Protein AF-A0A3D5YWJ0-F1 (afdb_monomer_lite)

Sequence (189 aa):
MNHRINSISLKLSTIISNKKKQMEKTALQMFTSTVKNDDEHIYIKPLCDFFKIDPENQGDKIKNDLILAKSSVKKPNKTLFGDNYPRLCLDKKGFIRWIQLLNPNIIDKNLRPSFLIYQELIFEFLYGAAEEQKMIGSLNAKLQNLKLDYSMIGNEIRTTQQKLFRALNNRYQYSIPFTHQKRTFEFPE

Radius of gyration: 32.12 Å; chains: 1; bounding box: 63×67×85 Å

Foldseek 3Di:
DVVVVVVVVVVVVVVVVVLLVVLLVVLVVVCCVAQVDPPQKGFCVVVCVVQVHDQVVLVVVQCPDPPSVVQKDWFADCVVPVDRGTGIIGGSVSVLVSLLPDDLVRGDPSNSVSSVSNNVVSVCVVVVVVVVVVVVVVVVVVVVVVVVVVVVVVVVVVVVVVVVVVVVCVVPVDPDDDDDPPPDDDDDD

Secondary structure (DSSP, 8-state):
-HHHHHHHHHHHHHHHHHHHHHHHHHHHHHHIIIIIS--SEEESHHHHHHHT--HHHHHHHHHHSTTTGGGEEEE--HHHHSS---EEEEEHHHHHHHHHHS-GGGS-TTTHHHHHHHHHHHHHHHHHHHHHHHHHHHHHHHHHHHHHHHHHHHHHHHHHHHHHHHHHHHHH-------------PPP-

pLDDT: mean 81.29, std 15.68, range [40.94, 96.12]

Structure (mmCIF, N/CA/C/O backbone):
data_AF-A0A3D5YWJ0-F1
#
_entry.id   AF-A0A3D5YWJ0-F1
#
loop_
_atom_site.group_PDB
_atom_site.id
_atom_site.type_symbol
_atom_site.label_atom_id
_atom_site.label_alt_id
_atom_site.label_comp_id
_atom_site.label_asym_id
_atom_site.label_entity_id
_atom_site.label_seq_id
_atom_site.pdbx_PDB_ins_code
_atom_site.Cartn_x
_atom_site.Cartn_y
_atom_site.Cartn_z
_atom_site.occupancy
_atom_site.B_iso_or_equiv
_atom_site.auth_seq_id
_atom_site.auth_comp_id
_atom_site.auth_asym_id
_atom_site.auth_atom_id
_atom_site.pdbx_PDB_model_num
ATOM 1 N N . MET A 1 1 ? 5.252 49.689 17.345 1.00 52.03 1 MET A N 1
ATOM 2 C CA . MET A 1 1 ? 4.284 48.563 17.358 1.00 52.03 1 MET A CA 1
ATOM 3 C C . MET A 1 1 ? 4.516 47.545 16.233 1.00 52.03 1 MET A C 1
ATOM 5 O O . MET A 1 1 ? 4.501 46.356 16.525 1.00 52.03 1 MET A O 1
ATOM 9 N N . ASN A 1 2 ? 4.842 47.963 15.001 1.00 50.44 2 ASN A N 1
ATOM 10 C CA . ASN A 1 2 ? 5.001 47.062 13.838 1.00 50.44 2 ASN A CA 1
ATOM 11 C C . ASN A 1 2 ? 6.126 46.005 13.942 1.00 50.44 2 ASN A C 1
ATOM 13 O O . ASN A 1 2 ? 5.936 44.869 13.516 1.00 50.44 2 ASN A O 1
ATOM 17 N N . HIS A 1 3 ? 7.261 46.306 14.585 1.00 46.50 3 HIS A N 1
ATOM 18 C CA . HIS A 1 3 ? 8.348 45.323 14.761 1.00 46.50 3 HIS A CA 1
ATOM 19 C C . HIS A 1 3 ? 7.980 44.124 15.655 1.00 46.50 3 HIS A C 1
ATOM 21 O O . HIS A 1 3 ? 8.497 43.024 15.457 1.00 46.50 3 HIS A O 1
ATOM 27 N N . ARG A 1 4 ? 7.073 44.309 16.625 1.00 50.91 4 ARG A N 1
ATOM 28 C CA . ARG A 1 4 ? 6.634 43.237 17.536 1.00 50.91 4 ARG A CA 1
ATOM 29 C C . ARG A 1 4 ? 5.673 42.266 16.844 1.00 50.91 4 ARG A C 1
ATOM 31 O O . ARG A 1 4 ? 5.730 41.073 17.105 1.00 50.91 4 ARG A O 1
ATOM 38 N N . ILE A 1 5 ? 4.844 42.769 15.929 1.00 54.12 5 ILE A N 1
ATOM 39 C CA . ILE A 1 5 ? 3.884 41.968 15.155 1.00 54.12 5 ILE A CA 1
ATOM 40 C C . ILE A 1 5 ? 4.620 41.105 14.116 1.00 54.12 5 ILE A C 1
ATOM 42 O O . ILE A 1 5 ? 4.353 39.908 14.004 1.00 54.12 5 ILE A O 1
ATOM 46 N N . ASN A 1 6 ? 5.630 41.666 13.440 1.00 52.75 6 ASN A N 1
ATOM 47 C CA . ASN A 1 6 ? 6.426 40.926 12.455 1.00 52.75 6 ASN A CA 1
ATOM 48 C C . ASN A 1 6 ? 7.257 39.794 13.085 1.00 52.75 6 ASN A C 1
ATOM 50 O O . ASN A 1 6 ? 7.339 38.710 12.509 1.00 52.75 6 ASN A O 1
ATOM 54 N N . SER A 1 7 ? 7.817 39.987 14.288 1.00 53.47 7 SER A N 1
ATOM 55 C CA . SER A 1 7 ? 8.584 38.923 14.960 1.00 53.47 7 SER A CA 1
ATOM 56 C C . SER A 1 7 ? 7.701 37.782 15.484 1.00 53.47 7 SER A C 1
ATOM 58 O O . SER A 1 7 ? 8.130 36.629 15.492 1.00 53.47 7 SER A O 1
ATOM 60 N N . ILE A 1 8 ? 6.451 38.072 15.865 1.00 58.62 8 ILE A N 1
ATOM 61 C CA . ILE A 1 8 ? 5.460 37.060 16.260 1.00 58.62 8 ILE A CA 1
ATOM 62 C C . ILE A 1 8 ? 5.002 36.251 15.036 1.00 58.62 8 ILE A C 1
ATOM 64 O O . ILE A 1 8 ? 4.947 35.024 15.108 1.00 58.62 8 ILE A O 1
ATOM 68 N N . SER A 1 9 ? 4.768 36.907 13.895 1.00 56.19 9 SER A N 1
ATOM 69 C CA . SER A 1 9 ? 4.396 36.253 12.629 1.00 56.19 9 SER A CA 1
ATOM 70 C C . SER A 1 9 ? 5.490 35.303 12.100 1.00 56.19 9 SER A C 1
ATOM 72 O O . SER A 1 9 ? 5.217 34.158 11.724 1.00 56.19 9 SER A O 1
ATOM 74 N N . LEU A 1 10 ? 6.760 35.717 12.168 1.00 56.75 10 LEU A N 1
ATOM 75 C CA . LEU A 1 10 ? 7.915 34.881 11.802 1.00 56.75 10 LEU A CA 1
ATOM 76 C C . LEU A 1 10 ? 8.103 33.677 12.741 1.00 56.75 10 LEU A C 1
ATOM 78 O O . LEU A 1 10 ? 8.412 32.570 12.294 1.00 56.75 10 LEU A O 1
ATOM 82 N N . LYS A 1 11 ? 7.867 33.851 14.047 1.00 61.47 11 LYS A N 1
ATOM 83 C CA . LYS A 1 11 ? 7.906 32.736 15.007 1.00 61.47 11 LYS A CA 1
ATOM 84 C C . LYS A 1 11 ? 6.767 31.743 14.771 1.00 61.47 11 LYS A C 1
ATOM 86 O O . LYS A 1 11 ? 7.012 30.541 14.766 1.00 61.47 11 LYS A O 1
ATOM 91 N N . LEU A 1 12 ? 5.550 32.226 14.520 1.00 52.88 12 LEU A N 1
ATOM 92 C CA . LEU A 1 12 ? 4.386 31.380 14.237 1.00 52.88 12 LEU A CA 1
ATOM 93 C C . LEU A 1 12 ? 4.565 30.566 12.950 1.00 52.88 12 LEU A C 1
ATOM 95 O O . LEU A 1 12 ? 4.347 29.358 12.969 1.00 52.88 12 LEU A O 1
ATOM 99 N N . SER A 1 13 ? 5.028 31.183 11.862 1.00 51.38 13 SER A N 1
ATOM 100 C CA . SER A 1 13 ? 5.302 30.476 10.597 1.00 51.38 13 S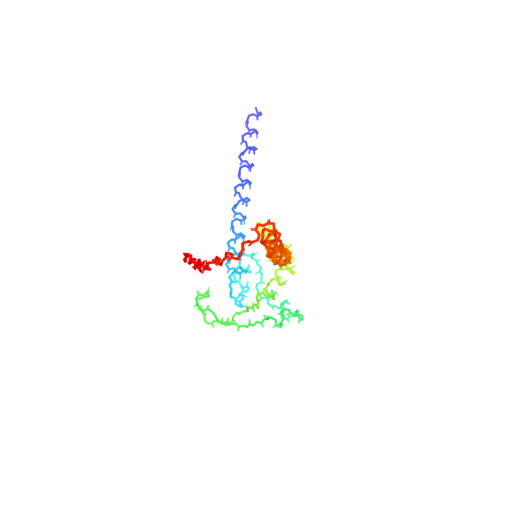ER A CA 1
ATOM 101 C C . SER A 1 13 ? 6.397 29.411 10.737 1.00 51.38 13 SER A C 1
ATOM 103 O O . SER A 1 13 ? 6.247 28.300 10.227 1.00 51.38 13 SER A O 1
ATOM 105 N N . THR A 1 14 ? 7.452 29.692 11.508 1.00 60.81 14 THR A N 1
ATOM 106 C CA . THR A 1 14 ? 8.518 28.717 11.801 1.00 60.81 14 THR A CA 1
ATOM 107 C C . THR A 1 14 ? 8.000 27.543 12.641 1.00 60.81 14 THR A C 1
ATOM 109 O O . THR A 1 14 ? 8.299 26.386 12.345 1.00 60.81 14 THR A O 1
ATOM 112 N N . ILE A 1 15 ? 7.167 27.811 13.653 1.00 61.91 15 ILE A N 1
ATOM 113 C CA . ILE A 1 15 ? 6.535 26.774 14.485 1.00 61.91 15 ILE A CA 1
ATOM 114 C C . ILE A 1 15 ? 5.595 25.900 13.644 1.00 61.91 15 ILE A C 1
ATOM 116 O O . ILE A 1 15 ? 5.624 24.677 13.771 1.00 61.91 15 ILE A O 1
ATOM 120 N N . ILE A 1 16 ? 4.799 26.502 12.754 1.00 61.94 16 ILE A N 1
ATOM 121 C CA . ILE A 1 16 ? 3.890 25.779 11.8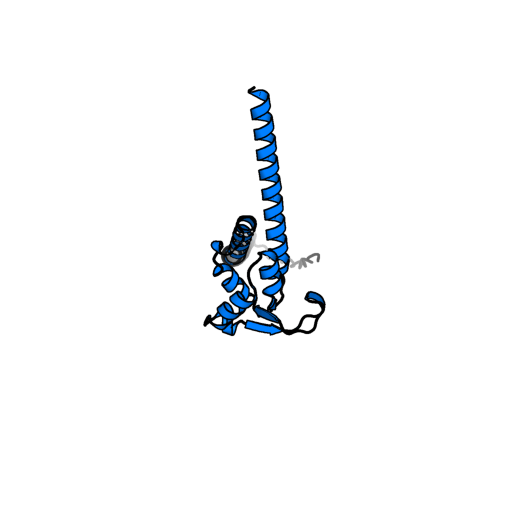54 1.00 61.94 16 ILE A CA 1
ATOM 122 C C . ILE A 1 16 ? 4.681 24.885 10.888 1.00 61.94 16 ILE A C 1
ATOM 124 O O . ILE A 1 16 ? 4.344 23.712 10.735 1.00 61.94 16 ILE A O 1
ATOM 128 N N . SER A 1 17 ? 5.765 25.398 10.297 1.00 66.81 17 SER A N 1
ATOM 129 C CA . SER A 1 17 ? 6.645 24.638 9.396 1.00 66.81 17 SER A CA 1
ATOM 130 C C . SER A 1 17 ? 7.306 23.446 10.099 1.00 66.81 17 SER A C 1
ATOM 132 O O . SER A 1 17 ? 7.260 22.319 9.602 1.00 66.81 17 SER A O 1
ATOM 134 N N . ASN A 1 18 ? 7.839 23.652 11.307 1.00 68.88 18 ASN A N 1
ATOM 135 C CA . ASN A 1 18 ? 8.453 22.578 12.090 1.00 68.88 18 ASN A CA 1
ATOM 136 C C . ASN A 1 18 ? 7.428 21.528 12.535 1.00 68.88 18 ASN A C 1
ATOM 138 O O . ASN A 1 18 ? 7.704 20.330 12.471 1.00 68.88 18 ASN A O 1
ATOM 142 N N . LYS A 1 19 ? 6.220 21.954 12.928 1.00 64.75 19 LYS A N 1
ATOM 143 C CA . LYS A 1 19 ? 5.129 21.039 13.282 1.00 64.75 19 LYS A CA 1
ATOM 144 C C . LYS A 1 19 ? 4.686 20.213 12.072 1.00 64.75 19 LYS A C 1
ATOM 146 O O . LYS A 1 19 ? 4.457 19.017 12.221 1.00 64.75 19 LYS A O 1
ATOM 151 N N . LYS A 1 20 ? 4.633 20.814 10.876 1.00 66.25 20 LYS A N 1
ATOM 152 C CA . LYS A 1 20 ? 4.326 20.115 9.618 1.00 66.25 20 LYS A CA 1
ATOM 153 C C . LYS A 1 20 ? 5.369 19.042 9.288 1.00 66.25 20 LYS A C 1
ATOM 155 O O . LYS A 1 20 ? 4.996 17.885 9.126 1.00 66.25 20 LYS A O 1
ATOM 160 N N . LYS A 1 21 ? 6.661 19.387 9.321 1.00 71.50 21 LYS A N 1
ATOM 161 C CA . LYS A 1 21 ? 7.761 18.426 9.103 1.00 71.50 21 LYS A CA 1
ATOM 162 C C . LYS A 1 21 ? 7.735 17.264 10.095 1.00 71.50 21 LYS A C 1
ATOM 164 O O . LYS A 1 21 ? 7.996 16.121 9.730 1.00 71.50 21 LYS A O 1
ATOM 169 N N . GLN A 1 22 ? 7.407 17.544 11.357 1.00 73.06 22 GLN A N 1
ATOM 170 C CA . GLN A 1 22 ? 7.292 16.500 12.371 1.00 73.06 22 GLN A CA 1
ATOM 171 C C . GLN A 1 22 ? 6.116 15.553 12.085 1.00 73.06 22 GLN A C 1
ATOM 173 O O . GLN A 1 22 ? 6.260 14.346 12.254 1.00 73.06 22 GLN A O 1
ATOM 178 N N . MET A 1 23 ? 4.971 16.075 11.633 1.00 75.56 23 MET A N 1
ATOM 179 C CA . MET A 1 23 ? 3.804 15.262 11.260 1.00 75.56 23 MET A CA 1
ATOM 180 C C . MET A 1 23 ? 4.090 14.367 10.047 1.00 75.56 23 MET A C 1
ATOM 182 O O . MET A 1 23 ? 3.772 13.179 10.089 1.00 75.56 23 MET A O 1
ATOM 186 N N . GLU A 1 24 ? 4.755 14.905 9.021 1.00 74.00 24 GLU A N 1
ATOM 187 C CA . GLU A 1 24 ? 5.197 14.153 7.836 1.00 74.00 24 GLU A CA 1
ATOM 188 C C . GLU A 1 24 ? 6.147 13.011 8.218 1.00 74.00 24 GLU A C 1
ATOM 190 O O . GLU A 1 24 ? 5.950 11.867 7.807 1.00 74.00 24 GLU A O 1
ATOM 195 N N . LYS A 1 25 ? 7.131 13.284 9.085 1.00 80.38 25 LYS A N 1
ATOM 196 C CA . LYS A 1 25 ? 8.075 12.266 9.564 1.00 80.38 25 LYS A CA 1
ATOM 197 C C . LYS A 1 25 ? 7.367 11.123 10.295 1.00 80.38 25 LYS A C 1
ATOM 199 O O . LYS A 1 25 ? 7.700 9.960 10.069 1.00 80.38 25 LYS A O 1
ATOM 204 N N . THR A 1 26 ? 6.394 11.434 11.150 1.00 77.38 26 THR A N 1
ATOM 205 C CA . THR A 1 26 ? 5.658 10.408 11.900 1.00 77.38 26 THR A CA 1
ATOM 206 C C . THR A 1 26 ? 4.758 9.573 10.986 1.00 77.38 26 THR A C 1
ATOM 208 O O . THR A 1 26 ? 4.739 8.349 11.108 1.00 77.38 26 THR A O 1
ATOM 211 N N . ALA A 1 27 ? 4.056 10.200 10.035 1.00 77.50 27 ALA A N 1
ATOM 212 C CA . ALA A 1 27 ? 3.239 9.482 9.053 1.00 77.50 27 ALA A CA 1
ATOM 213 C C . ALA A 1 27 ? 4.092 8.534 8.190 1.00 77.50 27 ALA A C 1
ATOM 215 O O . ALA A 1 27 ? 3.725 7.375 7.999 1.00 77.50 27 ALA A O 1
ATOM 216 N N . LEU A 1 28 ? 5.272 8.987 7.753 1.00 78.25 28 LEU A N 1
ATOM 217 C CA . LEU A 1 28 ? 6.211 8.186 6.968 1.00 78.25 28 LEU A CA 1
ATOM 218 C C . LEU A 1 28 ? 6.761 6.980 7.745 1.00 78.25 28 LEU A C 1
ATOM 220 O O . LEU A 1 28 ? 6.870 5.879 7.197 1.00 78.25 28 LEU A O 1
ATOM 224 N N . GLN A 1 29 ? 7.095 7.167 9.025 1.00 82.50 29 GLN A N 1
ATOM 225 C CA . GLN A 1 29 ? 7.538 6.071 9.891 1.00 82.50 29 GLN A CA 1
ATOM 226 C C . GLN A 1 29 ? 6.447 5.010 10.051 1.00 82.50 29 GLN A C 1
ATOM 228 O O . GLN A 1 29 ? 6.735 3.824 9.901 1.00 82.50 29 GLN A O 1
ATOM 233 N N . MET A 1 30 ? 5.199 5.431 10.282 1.00 80.06 30 MET A N 1
ATOM 234 C CA . MET A 1 30 ? 4.059 4.516 10.387 1.00 80.06 30 MET A CA 1
ATOM 235 C C . MET A 1 30 ? 3.788 3.787 9.074 1.00 80.06 30 MET A C 1
ATOM 237 O O . MET A 1 30 ? 3.521 2.589 9.076 1.00 80.06 30 MET A O 1
ATOM 241 N N . PHE A 1 31 ? 3.877 4.483 7.940 1.00 80.44 31 PHE A N 1
ATOM 242 C CA . PHE A 1 31 ? 3.719 3.869 6.622 1.00 80.44 31 PHE A CA 1
ATOM 243 C C . PHE A 1 31 ? 4.777 2.788 6.388 1.00 80.44 31 PHE A C 1
ATOM 245 O O . PHE A 1 31 ? 4.457 1.670 5.984 1.00 80.44 31 PHE A O 1
ATOM 252 N N . THR A 1 32 ? 6.027 3.091 6.737 1.00 77.19 32 THR A N 1
ATOM 253 C CA . THR A 1 32 ? 7.143 2.153 6.595 1.00 77.19 32 THR A CA 1
ATOM 254 C C . THR A 1 32 ? 6.965 0.919 7.478 1.00 77.19 32 THR A C 1
ATOM 256 O O . THR A 1 32 ? 7.141 -0.198 7.003 1.00 77.19 32 THR A O 1
ATOM 259 N N . SER A 1 33 ? 6.573 1.100 8.741 1.00 75.00 33 SER A N 1
ATOM 260 C CA . SER A 1 33 ? 6.444 -0.005 9.698 1.00 75.00 33 SER A CA 1
ATOM 261 C C . SER A 1 33 ? 5.240 -0.913 9.448 1.00 75.00 33 SER A C 1
ATOM 263 O O . SER A 1 33 ? 5.255 -2.056 9.897 1.00 75.00 33 SER A O 1
ATOM 265 N N . THR A 1 34 ? 4.210 -0.424 8.752 1.00 76.50 34 THR A N 1
ATOM 266 C CA . THR A 1 34 ? 2.960 -1.169 8.530 1.00 76.50 34 THR A CA 1
ATOM 267 C C . THR A 1 34 ? 2.818 -1.673 7.101 1.00 76.50 34 THR A C 1
ATOM 269 O O . THR A 1 34 ? 2.613 -2.861 6.894 1.00 76.50 34 THR A O 1
ATOM 272 N N . VAL A 1 35 ? 2.923 -0.788 6.109 1.00 75.88 35 VAL A N 1
ATOM 273 C CA . VAL A 1 35 ? 2.571 -1.095 4.715 1.00 75.88 35 VAL A CA 1
ATOM 274 C C . VAL A 1 35 ? 3.799 -1.432 3.879 1.00 75.88 35 VAL A C 1
ATOM 276 O O . VAL A 1 35 ? 3.711 -2.277 2.990 1.00 75.88 35 VAL A O 1
ATOM 279 N N . LYS A 1 36 ? 4.954 -0.808 4.138 1.00 69.00 36 LYS A N 1
ATOM 280 C CA . LYS A 1 36 ? 6.162 -1.078 3.343 1.00 69.00 36 LYS A CA 1
ATOM 281 C C . LYS A 1 36 ? 6.771 -2.451 3.640 1.00 69.00 36 LYS A C 1
ATOM 283 O O . LYS A 1 36 ? 7.328 -3.054 2.732 1.00 69.00 36 LYS A O 1
ATOM 288 N N . ASN A 1 37 ? 6.639 -2.947 4.867 1.00 67.50 37 ASN A N 1
ATOM 289 C CA . ASN A 1 37 ? 7.134 -4.270 5.238 1.00 67.50 37 ASN A CA 1
ATOM 290 C C . ASN A 1 37 ? 6.350 -5.397 4.527 1.00 67.50 37 ASN A C 1
ATOM 292 O O . ASN A 1 37 ? 5.185 -5.230 4.146 1.00 67.50 37 ASN A O 1
ATOM 296 N N . ASP A 1 38 ? 7.000 -6.550 4.356 1.00 60.28 38 ASP A N 1
ATOM 297 C CA . ASP A 1 38 ? 6.441 -7.754 3.713 1.00 60.28 38 ASP A CA 1
ATOM 298 C C . ASP A 1 38 ? 5.635 -8.635 4.679 1.00 60.28 38 ASP A C 1
ATOM 300 O O . ASP A 1 38 ? 5.401 -9.816 4.424 1.00 60.28 38 ASP A O 1
ATOM 304 N N . ASP A 1 39 ? 5.173 -8.065 5.792 1.00 70.06 39 ASP A N 1
ATOM 305 C CA . ASP A 1 39 ? 4.298 -8.784 6.705 1.00 70.06 39 ASP A CA 1
ATOM 306 C C . ASP A 1 39 ? 2.976 -9.105 6.000 1.00 70.06 39 ASP A C 1
ATOM 308 O O . ASP A 1 39 ? 2.228 -8.218 5.579 1.00 70.06 39 ASP A O 1
ATOM 312 N N . GLU A 1 40 ? 2.654 -10.397 5.905 1.00 78.69 40 GLU A N 1
ATOM 313 C CA . GLU A 1 40 ? 1.391 -10.837 5.308 1.00 78.69 40 GLU A CA 1
ATOM 314 C C . GLU A 1 40 ? 0.176 -10.316 6.082 1.00 78.69 40 GLU A C 1
ATOM 316 O O . GLU A 1 40 ? -0.893 -10.176 5.496 1.00 78.69 40 GLU A O 1
ATOM 321 N N . HIS A 1 41 ? 0.318 -10.070 7.391 1.00 89.06 41 HIS A N 1
ATOM 322 C CA . HIS A 1 41 ? -0.778 -9.705 8.287 1.00 89.06 41 HIS A CA 1
ATOM 323 C C . HIS A 1 41 ? -0.413 -8.502 9.154 1.00 89.06 41 HIS A C 1
ATOM 325 O O . HIS A 1 41 ? 0.503 -8.565 9.973 1.00 89.06 41 HIS A O 1
ATOM 331 N N . ILE A 1 42 ? -1.203 -7.439 9.045 1.00 91.81 42 ILE A N 1
ATOM 332 C CA . ILE A 1 42 ? -0.991 -6.174 9.742 1.00 91.81 42 ILE A CA 1
ATOM 333 C C . ILE A 1 42 ? -2.036 -6.035 10.851 1.00 91.81 42 ILE A C 1
ATOM 335 O O . ILE A 1 42 ? -3.245 -6.117 10.616 1.00 91.81 42 ILE A O 1
ATOM 339 N N . TYR A 1 43 ? -1.576 -5.824 12.083 1.00 92.62 43 TYR A N 1
ATOM 340 C CA . TYR A 1 43 ? -2.457 -5.587 13.226 1.00 92.62 43 TYR A CA 1
ATOM 341 C C . TYR A 1 43 ? -3.061 -4.186 13.166 1.00 92.62 43 TYR A C 1
ATOM 343 O O . TYR A 1 43 ? -2.341 -3.200 13.021 1.00 92.62 43 TYR A O 1
ATOM 351 N N . ILE A 1 44 ? -4.378 -4.080 13.358 1.00 93.81 44 ILE A N 1
ATOM 352 C CA . ILE A 1 44 ? -5.058 -2.776 13.298 1.00 93.81 44 ILE A CA 1
ATOM 353 C C . ILE A 1 44 ? -4.867 -1.954 14.577 1.00 93.81 44 ILE A C 1
ATOM 355 O O . ILE A 1 44 ? -4.844 -0.727 14.531 1.00 93.81 44 ILE A O 1
ATOM 359 N N . LYS A 1 45 ? -4.710 -2.629 15.727 1.00 92.12 45 LYS A N 1
ATOM 360 C CA . LYS A 1 45 ? -4.714 -1.986 17.047 1.00 92.12 45 LYS A CA 1
ATOM 361 C C . LYS A 1 45 ? -3.631 -0.905 17.193 1.00 92.12 45 LYS A C 1
ATOM 363 O O . LYS A 1 45 ? -4.004 0.198 17.570 1.00 92.12 45 LYS A O 1
ATOM 368 N N . PRO A 1 46 ? -2.346 -1.146 16.857 1.00 90.88 46 PRO A N 1
ATOM 369 C CA . PRO A 1 46 ? -1.314 -0.113 16.982 1.00 90.88 46 PRO A CA 1
ATOM 370 C C . PRO A 1 46 ? -1.648 1.172 16.216 1.00 90.88 46 PRO A C 1
ATOM 372 O O . PRO A 1 46 ? -1.335 2.271 16.667 1.00 90.88 46 PRO A O 1
ATOM 375 N N . LEU A 1 47 ? -2.316 1.043 15.067 1.00 91.75 47 LEU A N 1
ATOM 376 C CA . LEU A 1 47 ? -2.722 2.190 14.268 1.00 91.75 47 LEU A CA 1
ATOM 377 C C . LEU A 1 47 ? -3.931 2.916 14.874 1.00 91.75 47 LEU A C 1
ATOM 379 O O . LEU A 1 47 ? -3.955 4.147 14.916 1.00 91.75 47 LEU A O 1
ATOM 383 N N . CYS A 1 48 ? -4.914 2.159 15.367 1.00 93.25 48 CYS A N 1
ATOM 384 C CA . CYS A 1 48 ? -6.046 2.706 16.109 1.00 93.25 48 CYS A CA 1
ATOM 385 C C . CYS A 1 48 ? -5.570 3.488 17.342 1.00 93.25 48 CYS A C 1
ATOM 387 O O . CYS A 1 48 ? -5.970 4.636 17.520 1.00 93.25 48 CYS A O 1
ATOM 389 N N . ASP A 1 49 ? -4.652 2.917 18.124 1.00 91.94 49 ASP A N 1
ATOM 390 C CA . ASP A 1 49 ? -4.067 3.558 19.305 1.00 91.94 49 ASP A CA 1
ATOM 391 C C . ASP A 1 49 ? -3.343 4.862 18.920 1.00 91.94 49 ASP A C 1
ATOM 393 O O . ASP A 1 49 ? -3.520 5.898 19.565 1.00 91.94 49 ASP A O 1
ATOM 397 N N . PHE A 1 50 ? -2.588 4.846 17.816 1.00 90.38 50 PHE A N 1
ATOM 398 C CA . PHE A 1 50 ? -1.862 6.014 17.319 1.00 90.38 50 PHE A CA 1
ATOM 399 C C . PHE A 1 50 ? -2.790 7.162 16.884 1.00 90.38 50 PHE A C 1
ATOM 401 O O . PHE A 1 50 ? -2.589 8.308 17.290 1.00 90.38 50 PHE A O 1
ATOM 408 N N . PHE A 1 51 ? -3.826 6.874 16.087 1.00 92.12 51 PHE A N 1
ATOM 409 C CA . PHE A 1 51 ? -4.783 7.886 15.614 1.00 92.12 51 PHE A CA 1
ATOM 410 C C . PHE A 1 51 ? -5.942 8.146 16.585 1.00 92.12 51 PHE A C 1
ATOM 412 O O . PHE A 1 51 ? -6.837 8.931 16.265 1.00 92.12 51 PHE A O 1
ATOM 419 N N . LYS A 1 52 ? -5.915 7.532 17.776 1.00 92.56 52 LYS A N 1
ATOM 420 C CA . LYS A 1 52 ? -6.970 7.614 18.797 1.00 92.56 52 LYS A CA 1
ATOM 421 C C . LYS A 1 52 ? -8.348 7.218 18.255 1.00 92.56 52 LYS A C 1
ATOM 423 O O . LYS A 1 52 ? -9.349 7.881 18.514 1.00 92.56 52 LYS A O 1
ATOM 428 N N . ILE A 1 53 ? -8.379 6.145 17.474 1.00 93.62 53 ILE A N 1
ATOM 429 C CA . ILE A 1 53 ? -9.593 5.534 16.937 1.00 93.62 53 ILE A CA 1
ATOM 430 C C . ILE A 1 53 ? -9.954 4.353 17.835 1.00 93.62 53 ILE A C 1
ATOM 432 O O . ILE A 1 53 ? -9.076 3.596 18.233 1.00 93.62 53 ILE A O 1
ATOM 436 N N . ASP A 1 54 ? -11.239 4.170 18.124 1.00 93.75 54 ASP A N 1
ATOM 437 C CA . ASP A 1 54 ? -11.716 3.015 18.886 1.00 93.75 54 ASP A CA 1
ATOM 438 C C . ASP A 1 54 ? -11.491 1.699 18.104 1.00 93.75 54 ASP A C 1
ATOM 440 O O . ASP A 1 54 ? -12.126 1.493 17.060 1.00 93.75 54 ASP A O 1
ATOM 444 N N . PRO A 1 55 ? -10.606 0.798 18.575 1.00 91.56 55 PRO A N 1
ATOM 445 C CA . PRO A 1 55 ? -10.290 -0.441 17.876 1.00 91.56 55 PRO A CA 1
ATOM 446 C C . PRO A 1 55 ? -11.441 -1.454 17.876 1.00 91.56 55 PRO A C 1
ATOM 448 O O . PRO A 1 55 ? -11.505 -2.270 16.955 1.00 91.56 55 PRO A O 1
ATOM 451 N N . GLU A 1 56 ? -12.343 -1.425 18.859 1.00 92.12 56 GLU A N 1
ATOM 452 C CA . GLU A 1 56 ? -13.461 -2.372 18.940 1.00 92.12 56 GLU A CA 1
ATOM 453 C C . GLU A 1 56 ? -14.514 -2.037 17.887 1.00 92.12 56 GLU A C 1
ATOM 455 O O . GLU A 1 56 ? -14.857 -2.885 17.060 1.00 92.12 56 GLU A O 1
ATOM 460 N N . ASN A 1 57 ? -14.903 -0.762 17.810 1.00 94.00 57 ASN A N 1
ATOM 461 C CA . ASN A 1 57 ? -15.803 -0.255 16.776 1.00 94.00 57 ASN A CA 1
ATOM 462 C C . ASN A 1 57 ? -15.253 -0.507 15.360 1.00 94.00 57 ASN A C 1
ATOM 464 O O . ASN A 1 57 ? -15.981 -0.933 14.462 1.00 94.00 57 ASN A O 1
ATOM 468 N N . GLN A 1 58 ? -13.949 -0.299 15.142 1.00 94.56 58 GLN A N 1
ATOM 469 C CA . GLN A 1 58 ? -13.332 -0.638 13.853 1.00 94.56 58 GLN A CA 1
ATOM 470 C C . GLN A 1 58 ? -13.334 -2.142 13.589 1.00 94.56 58 GLN A C 1
ATOM 472 O O . GLN A 1 58 ? -13.587 -2.560 12.459 1.00 94.56 58 GLN A O 1
ATOM 477 N N . GLY A 1 59 ? -13.105 -2.957 14.618 1.00 94.06 59 GLY A N 1
ATOM 478 C CA . GLY A 1 59 ? -13.191 -4.406 14.511 1.00 94.06 59 GLY A CA 1
ATOM 479 C C . GLY A 1 59 ? -14.573 -4.878 14.066 1.00 94.06 59 GLY A C 1
ATOM 480 O O . GLY A 1 59 ? -14.668 -5.761 13.216 1.00 94.06 59 GLY A O 1
ATOM 481 N N . ASP A 1 60 ? -15.638 -4.270 14.576 1.00 94.38 60 ASP A N 1
ATOM 482 C CA . ASP A 1 60 ? -17.002 -4.622 14.181 1.00 94.38 60 ASP A CA 1
ATOM 483 C C . ASP A 1 60 ? -17.340 -4.135 12.771 1.00 94.38 60 ASP A C 1
ATOM 485 O O . ASP A 1 60 ? -17.914 -4.888 11.986 1.00 94.38 60 ASP A O 1
ATOM 489 N N . LYS A 1 61 ? -16.887 -2.938 12.382 1.00 94.62 61 LYS A N 1
ATOM 490 C CA . LYS A 1 61 ? -16.994 -2.467 10.989 1.00 94.62 61 LYS A CA 1
ATOM 491 C C . LYS A 1 61 ? -16.286 -3.396 10.005 1.00 94.62 61 LYS A C 1
ATOM 493 O O . LYS A 1 61 ? -16.837 -3.689 8.951 1.00 94.62 61 LYS A O 1
ATOM 498 N N . ILE A 1 62 ? -15.095 -3.881 10.356 1.00 95.56 62 ILE A N 1
ATOM 499 C CA . ILE A 1 62 ? -14.327 -4.829 9.538 1.00 95.56 62 ILE A CA 1
ATOM 500 C C . ILE A 1 62 ? -15.083 -6.149 9.375 1.00 95.56 62 ILE A C 1
ATOM 502 O O . ILE A 1 62 ? -15.197 -6.643 8.257 1.00 95.56 62 ILE A O 1
ATOM 506 N N . LYS A 1 63 ? -15.621 -6.711 10.465 1.00 93.62 63 LYS A N 1
ATOM 507 C CA . LYS A 1 63 ? -16.385 -7.971 10.421 1.00 93.62 63 LYS A CA 1
ATOM 508 C C . LYS A 1 63 ? -17.681 -7.850 9.618 1.00 93.62 63 LYS A C 1
ATOM 510 O O . LYS A 1 63 ? -18.100 -8.826 9.007 1.00 93.62 63 LYS A O 1
ATOM 515 N N . ASN A 1 64 ? -18.308 -6.675 9.638 1.00 94.44 64 ASN A N 1
ATOM 516 C CA . ASN A 1 64 ? -19.564 -6.419 8.935 1.00 94.44 64 ASN A CA 1
ATOM 517 C C . ASN A 1 64 ? -19.364 -6.040 7.456 1.00 94.44 64 ASN A C 1
ATOM 519 O O . ASN A 1 64 ? -20.325 -6.046 6.689 1.00 94.44 64 ASN A O 1
ATOM 523 N N . ASP A 1 65 ? -18.140 -5.720 7.027 1.00 94.75 65 ASP A N 1
ATOM 524 C CA . ASP A 1 65 ? -17.831 -5.441 5.625 1.00 94.75 65 ASP A CA 1
ATOM 525 C C . ASP A 1 65 ? -17.553 -6.744 4.849 1.00 94.75 65 ASP A C 1
ATOM 527 O O . ASP A 1 65 ? -16.669 -7.529 5.192 1.00 94.75 65 ASP A O 1
ATOM 531 N N . LEU A 1 66 ? -18.281 -6.943 3.745 1.00 90.75 66 LEU A N 1
ATOM 532 C CA . LEU A 1 66 ? -18.272 -8.173 2.937 1.00 90.75 66 LEU A CA 1
ATOM 533 C C . LEU A 1 66 ? -16.903 -8.581 2.372 1.00 90.75 66 LEU A C 1
ATOM 535 O O . LEU A 1 66 ? -16.709 -9.753 2.033 1.00 90.75 66 LEU A O 1
ATOM 539 N N . ILE A 1 67 ? -15.973 -7.638 2.213 1.00 89.88 67 ILE A N 1
ATOM 540 C CA . ILE A 1 67 ? -14.635 -7.911 1.677 1.00 89.88 67 ILE A CA 1
ATOM 541 C C . ILE A 1 67 ? -13.550 -7.778 2.755 1.00 89.88 67 ILE A C 1
ATOM 543 O O . ILE A 1 67 ? -12.636 -8.600 2.753 1.00 89.88 67 ILE A O 1
ATOM 547 N N . LEU A 1 68 ? -13.667 -6.869 3.733 1.00 94.06 68 LEU A N 1
ATOM 548 C CA . LEU A 1 68 ? -12.708 -6.807 4.847 1.00 94.06 68 LEU A CA 1
ATOM 549 C C . LEU A 1 68 ? -12.824 -8.028 5.762 1.00 94.06 68 LEU A C 1
ATOM 551 O O . LEU A 1 68 ? -11.796 -8.541 6.205 1.00 94.06 68 LEU A O 1
ATOM 555 N N . ALA A 1 69 ? -14.037 -8.543 5.985 1.00 93.38 69 ALA A N 1
ATOM 556 C CA . ALA A 1 69 ? -14.255 -9.720 6.819 1.00 93.38 69 ALA A CA 1
ATOM 557 C C . ALA A 1 69 ? -13.453 -10.932 6.319 1.00 93.38 69 ALA A C 1
ATOM 559 O O . ALA A 1 69 ? -12.847 -11.642 7.120 1.00 93.38 69 ALA A O 1
ATOM 560 N N . LYS A 1 70 ? -13.369 -11.114 4.992 1.00 92.50 70 LYS A N 1
ATOM 561 C CA . LYS A 1 70 ? -12.615 -12.206 4.348 1.00 92.50 70 LYS A CA 1
ATOM 562 C C . LYS A 1 70 ? -11.102 -12.074 4.522 1.00 92.50 70 LYS A C 1
ATOM 564 O O . LYS A 1 70 ? -10.416 -13.083 4.606 1.00 92.50 70 LYS A O 1
ATOM 569 N N . SER A 1 71 ? -10.601 -10.842 4.578 1.00 92.81 71 SER A N 1
AT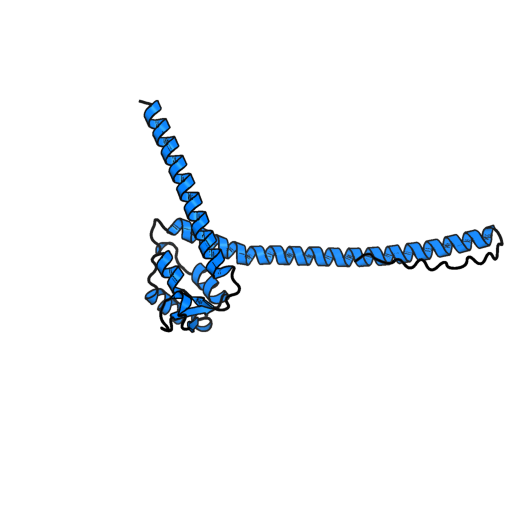OM 570 C CA . SER A 1 71 ? -9.182 -10.543 4.816 1.00 92.81 71 SER A CA 1
ATOM 571 C C . SER A 1 71 ? -8.803 -10.512 6.300 1.00 92.81 71 SER A C 1
ATOM 573 O O . SER A 1 71 ? -7.642 -10.275 6.630 1.00 92.81 71 SER A O 1
ATOM 575 N N . SER A 1 72 ? -9.774 -10.686 7.203 1.00 93.50 72 SER A N 1
ATOM 576 C CA . SER A 1 72 ? -9.578 -10.514 8.641 1.00 93.50 72 SER A CA 1
ATOM 577 C C . SER A 1 72 ? -9.313 -11.835 9.357 1.00 93.50 72 SER A C 1
ATOM 579 O O . SER A 1 72 ? -10.021 -12.822 9.167 1.00 93.50 72 SER A O 1
ATOM 581 N N . VAL A 1 73 ? -8.289 -11.850 10.211 1.00 93.62 73 VAL A N 1
ATOM 582 C CA . VAL A 1 73 ? -7.897 -13.003 11.034 1.00 93.62 73 VAL A CA 1
ATOM 583 C C . VAL A 1 73 ? -7.577 -12.508 12.444 1.00 93.62 73 VAL A C 1
ATOM 585 O O . VAL A 1 73 ? -7.234 -11.345 12.650 1.00 93.62 73 VAL A O 1
ATOM 588 N N . LYS A 1 74 ? -7.693 -13.376 13.452 1.00 92.81 74 LYS A N 1
ATOM 589 C CA . LYS A 1 74 ? -7.164 -13.093 14.790 1.00 92.81 74 LYS A CA 1
ATOM 590 C C . LYS A 1 74 ? -5.875 -13.874 15.014 1.00 92.81 74 LYS A C 1
ATOM 592 O O . LYS A 1 74 ? -5.889 -15.099 14.937 1.00 92.81 74 LYS A O 1
ATOM 597 N N . LYS A 1 75 ? -4.779 -13.177 15.317 1.00 91.62 75 LYS A N 1
ATOM 598 C CA . LYS A 1 75 ? -3.472 -13.787 15.604 1.00 91.62 75 LYS A CA 1
ATOM 599 C C . LYS A 1 75 ? -2.902 -13.260 16.931 1.00 91.62 75 LYS A C 1
ATOM 601 O O . LYS A 1 75 ? -3.139 -12.098 17.268 1.00 91.62 75 LYS A O 1
ATOM 606 N N . PRO A 1 76 ? -2.206 -14.092 17.722 1.00 91.69 76 PRO A N 1
ATOM 607 C CA . PRO A 1 76 ? -1.455 -13.627 18.884 1.00 91.69 76 PRO A CA 1
ATOM 608 C C . PRO A 1 76 ? -0.099 -13.039 18.457 1.00 91.69 76 PRO A C 1
ATOM 610 O O . PRO A 1 76 ? 0.506 -13.505 17.492 1.00 91.69 76 PRO A O 1
ATOM 613 N N . ASN A 1 77 ? 0.409 -12.039 19.188 1.00 87.50 77 ASN A N 1
ATOM 614 C CA . ASN A 1 77 ? 1.767 -11.518 18.989 1.00 87.50 77 ASN A CA 1
ATOM 615 C C . ASN A 1 77 ? 2.365 -10.992 20.301 1.00 87.50 77 ASN A C 1
ATOM 617 O O . ASN A 1 77 ? 2.167 -9.832 20.673 1.00 87.50 77 ASN A O 1
ATOM 621 N N . LYS A 1 78 ? 3.147 -11.849 20.966 1.00 88.62 78 LYS A N 1
ATOM 622 C CA . LYS A 1 78 ? 3.807 -11.530 22.237 1.00 88.62 78 LYS A CA 1
ATOM 623 C C . LYS A 1 78 ? 4.811 -10.393 22.120 1.00 88.62 78 LYS A C 1
ATOM 625 O O . LYS A 1 78 ? 4.894 -9.569 23.023 1.00 88.62 78 LYS A O 1
ATOM 630 N N . THR A 1 79 ? 5.559 -10.336 21.022 1.00 86.19 79 THR A N 1
ATOM 631 C CA . THR A 1 79 ? 6.591 -9.313 20.815 1.00 86.19 79 THR A CA 1
ATOM 632 C C . THR A 1 79 ? 5.977 -7.921 20.722 1.00 86.19 79 THR A C 1
ATOM 634 O O . THR A 1 79 ? 6.517 -6.973 21.279 1.00 86.19 79 THR A O 1
ATOM 637 N N . LEU A 1 80 ? 4.830 -7.803 20.049 1.00 83.88 80 LEU A N 1
ATOM 638 C CA . LEU A 1 80 ? 4.176 -6.519 19.816 1.00 83.88 80 LEU A CA 1
ATOM 639 C C . LEU A 1 80 ? 3.293 -6.068 20.988 1.00 83.88 80 LEU A C 1
ATOM 641 O O . LEU A 1 80 ? 3.228 -4.876 21.273 1.00 83.88 80 LEU A O 1
ATOM 645 N N . PHE A 1 81 ? 2.600 -6.998 21.654 1.00 86.00 81 PHE A N 1
ATOM 646 C CA . PHE A 1 81 ? 1.587 -6.665 22.667 1.00 86.00 81 PHE A CA 1
ATOM 647 C C . PHE A 1 81 ? 1.951 -7.075 24.098 1.00 86.00 81 PHE A C 1
ATOM 649 O O . PHE A 1 81 ? 1.206 -6.756 25.019 1.00 86.00 81 PHE A O 1
ATOM 656 N N . GLY A 1 82 ? 3.060 -7.789 24.307 1.00 88.06 82 GLY A N 1
ATOM 657 C CA . GLY A 1 82 ? 3.455 -8.320 25.617 1.00 88.06 82 GLY A CA 1
ATOM 658 C C . GLY A 1 82 ? 2.614 -9.509 26.101 1.00 88.06 82 GLY A C 1
ATOM 659 O O . GLY A 1 82 ? 2.935 -10.104 27.128 1.00 88.06 82 GLY A O 1
ATOM 660 N N . ASP A 1 83 ? 1.576 -9.896 25.355 1.00 91.88 83 ASP A N 1
ATOM 661 C CA . ASP A 1 83 ? 0.653 -10.983 25.673 1.00 91.88 83 ASP A CA 1
ATOM 662 C C . ASP A 1 83 ? 0.407 -11.909 24.468 1.00 91.88 83 ASP A C 1
ATOM 664 O O . ASP A 1 83 ? 0.734 -11.599 23.323 1.00 91.88 83 ASP A O 1
ATOM 668 N N . ASN A 1 84 ? -0.174 -13.079 24.737 1.00 91.62 84 ASN A N 1
ATOM 669 C CA . ASN A 1 84 ? -0.601 -14.029 23.704 1.00 91.62 84 ASN A CA 1
ATOM 670 C C . ASN A 1 84 ? -2.092 -13.874 23.362 1.00 91.62 84 ASN A C 1
ATOM 672 O O . ASN A 1 84 ? -2.711 -14.819 22.872 1.00 91.62 84 ASN A O 1
ATOM 676 N N . TYR A 1 85 ? -2.701 -12.717 23.640 1.00 92.25 85 TYR A N 1
ATOM 677 C CA . TYR A 1 85 ? -4.118 -12.535 23.361 1.00 92.25 85 TYR A CA 1
ATOM 678 C C . TYR A 1 85 ? -4.338 -12.393 21.844 1.00 92.25 85 TYR A C 1
ATOM 680 O O . TYR A 1 85 ? -3.652 -11.597 21.195 1.00 92.25 85 TYR A O 1
ATOM 688 N N . PRO A 1 86 ? -5.281 -13.143 21.242 1.00 91.12 86 PRO A N 1
ATOM 689 C CA . PRO A 1 86 ? -5.524 -13.076 19.808 1.00 91.12 86 PRO A CA 1
ATOM 690 C C . PRO A 1 86 ? -6.169 -11.736 19.431 1.00 91.12 86 PRO A C 1
ATOM 692 O O . PRO A 1 86 ? -7.274 -11.406 19.867 1.00 91.12 86 PRO A O 1
ATOM 695 N N . ARG A 1 87 ? -5.487 -10.960 18.585 1.00 92.56 87 ARG A N 1
ATOM 696 C CA . ARG A 1 87 ? -5.914 -9.622 18.150 1.00 92.56 87 ARG A CA 1
ATOM 697 C C . ARG A 1 87 ? -6.200 -9.606 16.656 1.00 92.56 87 ARG A C 1
ATOM 699 O O . ARG A 1 87 ? -5.622 -10.381 15.898 1.00 92.56 87 ARG A O 1
ATOM 706 N N . LEU A 1 88 ? -7.115 -8.727 16.255 1.00 94.44 88 LEU A N 1
ATOM 707 C CA . LEU A 1 88 ? -7.531 -8.580 14.865 1.00 94.44 88 LEU A CA 1
ATOM 708 C C . LEU A 1 88 ? -6.374 -8.052 14.009 1.00 94.44 88 LEU A C 1
ATOM 710 O O . LEU A 1 88 ? -5.775 -7.015 14.315 1.00 94.44 88 LEU A O 1
ATOM 714 N N . CYS A 1 89 ? -6.098 -8.761 12.926 1.00 94.00 89 CYS A N 1
ATOM 715 C CA . CYS A 1 89 ? -5.207 -8.349 11.860 1.00 94.00 89 CYS A CA 1
ATOM 716 C C . CYS A 1 89 ? -5.898 -8.525 10.506 1.00 94.00 89 CYS A C 1
ATOM 718 O O . CYS A 1 89 ? -6.853 -9.293 10.364 1.00 94.00 89 CYS A O 1
ATOM 720 N N . LEU A 1 90 ? -5.421 -7.766 9.529 1.00 94.44 90 LEU A N 1
ATOM 721 C CA . LEU A 1 90 ? -5.860 -7.828 8.143 1.00 94.44 90 LEU A CA 1
ATOM 722 C C . LEU A 1 90 ? -4.682 -8.249 7.279 1.00 94.44 90 LEU A C 1
ATOM 724 O O . LEU A 1 90 ? -3.545 -7.886 7.585 1.00 94.44 90 LEU A O 1
ATOM 728 N N . ASP A 1 91 ? -4.945 -8.961 6.187 1.00 92.00 91 ASP A N 1
ATOM 729 C CA . ASP A 1 91 ? -3.934 -9.073 5.141 1.00 92.00 91 ASP A CA 1
ATOM 730 C C . ASP A 1 91 ? -3.570 -7.683 4.578 1.00 92.00 91 ASP A C 1
ATOM 732 O O . ASP A 1 91 ? -4.296 -6.700 4.767 1.00 92.00 91 ASP A O 1
ATOM 736 N N . LYS A 1 92 ? -2.438 -7.575 3.877 1.00 88.44 92 LYS A N 1
ATOM 737 C CA . LYS A 1 92 ? -1.954 -6.289 3.347 1.00 88.44 92 LYS A CA 1
ATOM 738 C C . LYS A 1 92 ? -2.992 -5.560 2.478 1.00 88.44 92 LYS A C 1
ATOM 740 O O . LYS A 1 92 ? -3.131 -4.342 2.581 1.00 88.44 92 LYS A O 1
ATOM 745 N N . LYS A 1 93 ? -3.763 -6.283 1.656 1.00 88.69 93 LYS A N 1
ATOM 746 C CA . LYS A 1 93 ? -4.790 -5.694 0.775 1.00 88.69 93 LYS A CA 1
ATOM 747 C C . LYS A 1 93 ? -5.994 -5.201 1.578 1.00 88.69 93 LYS A C 1
ATOM 749 O O . LYS A 1 93 ? -6.478 -4.091 1.349 1.00 88.69 93 LYS A O 1
ATOM 754 N N . GLY A 1 94 ? -6.455 -6.008 2.526 1.00 92.56 94 GLY A N 1
ATOM 755 C CA . GLY A 1 94 ? -7.528 -5.696 3.457 1.00 92.56 94 GLY A CA 1
ATOM 756 C C . GLY A 1 94 ? -7.182 -4.499 4.328 1.00 92.56 94 GLY A C 1
ATOM 757 O O . GLY A 1 94 ? -7.998 -3.591 4.465 1.00 92.56 94 GLY A O 1
ATOM 758 N N . PHE A 1 95 ? -5.953 -4.441 4.844 1.00 92.69 95 PHE A N 1
ATOM 759 C CA . PHE A 1 95 ? -5.461 -3.318 5.635 1.00 92.69 95 PHE A CA 1
ATOM 760 C C . PHE A 1 95 ? -5.469 -2.024 4.822 1.00 92.69 95 PHE A C 1
ATOM 762 O O . PHE A 1 95 ? -6.058 -1.036 5.251 1.00 92.69 95 PHE A O 1
ATOM 769 N N . ILE A 1 96 ? -4.898 -2.040 3.615 1.00 91.19 96 ILE A N 1
ATOM 770 C CA . ILE A 1 96 ? -4.900 -0.879 2.719 1.00 91.19 96 ILE A CA 1
ATOM 771 C C . ILE A 1 96 ? -6.333 -0.412 2.429 1.00 91.19 96 ILE A C 1
ATOM 773 O O . ILE A 1 96 ? -6.632 0.774 2.569 1.00 91.19 96 ILE A O 1
ATOM 777 N N . ARG A 1 97 ? -7.245 -1.332 2.087 1.00 91.94 97 ARG A N 1
ATOM 778 C CA . ARG A 1 97 ? -8.656 -0.993 1.849 1.00 91.94 97 ARG A CA 1
ATOM 779 C C . ARG A 1 97 ? -9.313 -0.398 3.093 1.00 91.94 97 ARG A C 1
ATOM 781 O O . ARG A 1 97 ? -10.022 0.595 2.975 1.00 91.94 97 ARG A O 1
ATOM 788 N N . TRP A 1 98 ? -9.074 -0.974 4.268 1.00 94.62 98 TRP A N 1
ATOM 789 C CA . TRP A 1 98 ? -9.601 -0.460 5.530 1.00 94.62 98 TRP A CA 1
ATOM 790 C C . TRP A 1 98 ? -9.163 0.988 5.771 1.00 94.62 98 TRP A C 1
ATOM 792 O O . TRP A 1 98 ? -10.013 1.834 6.048 1.00 94.62 98 TRP A O 1
ATOM 802 N N . ILE A 1 99 ? -7.881 1.306 5.570 1.00 93.69 99 ILE A N 1
ATOM 803 C CA . ILE A 1 99 ? -7.377 2.678 5.717 1.00 93.69 99 ILE A CA 1
ATOM 804 C C . ILE A 1 99 ? -8.044 3.651 4.753 1.00 93.69 99 ILE A C 1
ATOM 806 O O . ILE A 1 99 ? -8.398 4.757 5.158 1.00 93.69 99 ILE A O 1
ATOM 810 N N . GLN A 1 100 ? -8.253 3.253 3.502 1.00 91.62 100 GLN A N 1
ATOM 811 C CA . GLN A 1 100 ? -8.907 4.111 2.512 1.00 91.62 100 GLN A CA 1
ATOM 812 C C . GLN A 1 100 ? -10.404 4.323 2.810 1.00 91.62 100 GLN A C 1
ATOM 814 O O . GLN A 1 100 ? -10.974 5.333 2.409 1.00 91.62 100 GLN A O 1
ATOM 819 N N . LEU A 1 101 ? -11.043 3.412 3.552 1.00 93.31 101 LEU A N 1
ATOM 820 C CA . LEU A 1 101 ? -12.444 3.534 3.977 1.00 93.31 101 LEU A CA 1
ATOM 821 C C . LEU A 1 101 ? -12.629 4.326 5.282 1.00 93.31 101 LEU A C 1
ATOM 823 O O . LEU A 1 101 ? -13.751 4.724 5.607 1.00 93.31 101 LEU A O 1
ATOM 827 N N . LEU A 1 102 ? -11.564 4.560 6.051 1.00 93.81 102 LEU A N 1
ATOM 828 C CA . LEU A 1 102 ? -11.642 5.346 7.280 1.00 93.81 102 LEU A CA 1
ATOM 829 C C . LEU A 1 102 ? -11.961 6.811 6.965 1.00 93.81 102 LEU A C 1
ATOM 831 O O . LEU A 1 102 ? -11.200 7.508 6.297 1.00 93.81 102 LEU A O 1
ATOM 835 N N . ASN A 1 103 ? -13.070 7.300 7.520 1.00 92.56 103 ASN A N 1
ATOM 836 C CA . ASN A 1 103 ? -13.443 8.709 7.436 1.00 92.56 103 ASN A CA 1
ATOM 837 C C . ASN A 1 103 ? -12.506 9.558 8.322 1.00 92.56 103 ASN A C 1
ATOM 839 O O . ASN A 1 103 ? -12.586 9.430 9.546 1.00 92.56 103 ASN A O 1
ATOM 843 N N . PRO A 1 104 ? -11.703 10.490 7.770 1.00 93.50 104 PRO A N 1
ATOM 844 C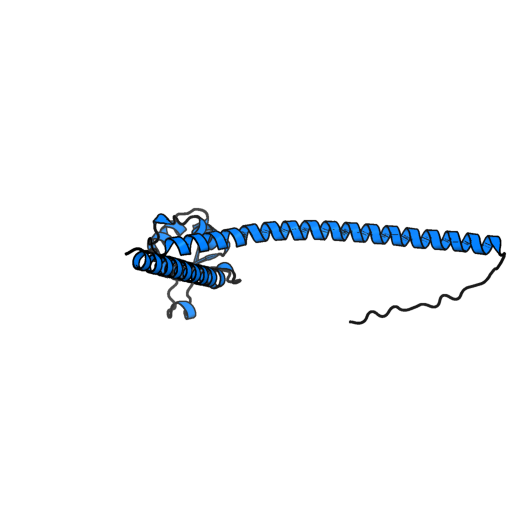 CA . PRO A 1 104 ? -10.769 11.308 8.553 1.00 93.50 104 PRO A CA 1
ATOM 845 C C . PRO A 1 104 ? -11.439 12.165 9.638 1.00 93.50 104 PRO A C 1
ATOM 847 O O . PRO A 1 104 ? -10.782 12.626 10.573 1.00 93.50 104 PRO A O 1
ATOM 850 N N . ASN A 1 105 ? -12.753 12.395 9.544 1.00 93.31 105 ASN A N 1
ATOM 851 C CA . ASN A 1 105 ? -13.496 13.177 10.529 1.00 93.31 105 ASN A CA 1
ATOM 852 C C . ASN A 1 105 ? -13.642 12.489 11.888 1.00 93.31 105 ASN A C 1
ATOM 854 O O . ASN A 1 105 ? -13.855 13.191 12.875 1.00 93.31 105 ASN A O 1
ATOM 858 N N . ILE A 1 106 ? -13.493 11.162 11.955 1.00 91.75 106 ILE A N 1
ATOM 859 C CA . ILE A 1 106 ? -13.524 10.422 13.227 1.00 91.75 106 ILE A CA 1
ATOM 860 C C . ILE A 1 106 ? -12.210 10.555 14.008 1.00 91.75 106 ILE A C 1
ATOM 862 O O . ILE A 1 106 ? -12.146 10.163 15.167 1.00 91.75 106 ILE A O 1
ATOM 866 N N . ILE A 1 107 ? -11.164 11.088 13.371 1.00 92.62 107 ILE A N 1
ATOM 867 C CA . ILE A 1 107 ? -9.838 11.270 13.959 1.00 92.62 107 ILE A CA 1
ATOM 868 C C . ILE A 1 107 ? -9.762 12.645 14.614 1.00 92.62 107 ILE A C 1
ATOM 870 O O . ILE A 1 107 ? -10.307 13.637 14.101 1.00 92.62 107 ILE A O 1
ATOM 874 N N . ASP A 1 108 ? -9.043 12.694 15.737 1.00 91.06 108 ASP A N 1
ATOM 875 C CA . ASP A 1 108 ? -8.753 13.924 16.464 1.00 91.06 108 ASP A CA 1
ATOM 876 C C . ASP A 1 108 ? -8.212 15.014 15.527 1.00 91.06 108 ASP A C 1
ATOM 878 O O . ASP A 1 108 ? -7.367 14.767 14.659 1.00 91.06 108 ASP A O 1
ATOM 882 N N . LYS A 1 109 ? -8.679 16.251 15.722 1.00 92.44 109 LYS A N 1
ATOM 883 C CA . LYS A 1 109 ? -8.341 17.385 14.847 1.00 92.44 109 LYS A CA 1
ATOM 884 C C . LYS A 1 109 ? -6.830 17.609 14.726 1.00 92.44 109 LYS A C 1
ATOM 886 O O . LYS A 1 109 ? -6.378 18.049 13.674 1.00 92.44 109 LYS A O 1
ATOM 891 N N . ASN A 1 110 ? -6.051 17.292 15.764 1.00 89.38 110 ASN A N 1
ATOM 892 C CA . ASN A 1 110 ? -4.600 17.473 15.752 1.00 89.38 110 ASN A CA 1
ATOM 893 C C . ASN A 1 110 ? -3.860 16.384 14.967 1.00 89.38 110 ASN A C 1
ATOM 895 O O . ASN A 1 110 ? -2.749 16.627 14.505 1.00 89.38 110 ASN A O 1
ATOM 899 N N . LEU A 1 111 ? -4.455 15.197 14.833 1.00 90.44 111 LEU A N 1
ATOM 900 C CA . LEU A 1 111 ? -3.855 14.040 14.159 1.00 90.44 111 LEU A CA 1
ATOM 901 C C . LEU A 1 111 ? -4.356 13.870 12.724 1.00 90.44 111 LEU A C 1
ATOM 903 O O . LEU A 1 111 ? -3.709 13.202 11.919 1.00 90.44 111 LEU A O 1
ATOM 907 N N . ARG A 1 112 ? -5.480 14.507 12.384 1.00 93.00 112 ARG A N 1
ATOM 908 C CA . ARG A 1 112 ? -6.085 14.457 11.052 1.00 93.00 112 ARG A CA 1
ATOM 909 C C . ARG A 1 112 ? -5.123 14.829 9.915 1.00 93.00 112 ARG A C 1
ATOM 911 O O . ARG A 1 112 ? -5.118 14.089 8.937 1.00 93.00 112 ARG A O 1
ATOM 918 N N . PRO A 1 113 ? -4.281 15.883 10.005 1.00 91.50 113 PRO A N 1
ATOM 919 C CA . PRO A 1 113 ? -3.316 16.177 8.943 1.00 91.50 113 PRO A CA 1
ATOM 920 C C . PRO A 1 113 ? -2.325 15.030 8.714 1.00 91.50 113 PRO A C 1
ATOM 922 O O . PRO A 1 113 ? -2.090 14.643 7.576 1.00 91.50 113 PRO A O 1
ATOM 925 N N . SER A 1 114 ? -1.800 14.438 9.791 1.00 89.38 114 SER A N 1
ATOM 926 C CA . SER A 1 114 ? -0.899 13.282 9.706 1.00 89.38 114 SER A CA 1
ATOM 927 C C . SER A 1 114 ? -1.587 12.059 9.102 1.00 89.38 114 SER A C 1
ATOM 929 O O . SER A 1 114 ? -0.961 11.309 8.360 1.00 89.38 114 SER A O 1
ATOM 931 N N . PHE A 1 115 ? -2.871 11.852 9.407 1.00 92.81 115 PHE A N 1
ATOM 932 C CA . PHE A 1 115 ? -3.643 10.754 8.831 1.00 92.81 115 PHE A CA 1
ATOM 933 C C . PHE A 1 115 ? -3.886 10.932 7.331 1.00 92.81 115 PHE A C 1
ATOM 935 O O . PHE A 1 115 ? -3.766 9.969 6.585 1.00 92.81 115 PHE A O 1
ATOM 942 N N . LEU A 1 116 ? -4.181 12.155 6.881 1.00 92.69 116 LEU A N 1
ATOM 943 C CA . LEU A 1 116 ? -4.348 12.444 5.454 1.00 92.69 116 LEU A CA 1
ATOM 944 C C . LEU A 1 116 ? -3.055 12.170 4.679 1.00 92.69 116 LEU A C 1
ATOM 946 O O . LEU A 1 116 ? -3.101 11.484 3.665 1.00 92.69 116 LEU A O 1
ATOM 950 N N . ILE A 1 117 ? -1.906 12.603 5.210 1.00 90.44 117 ILE A N 1
ATOM 951 C CA . ILE A 1 117 ? -0.589 12.282 4.634 1.00 90.44 117 ILE A CA 1
ATOM 952 C C . ILE A 1 117 ? -0.376 10.763 4.598 1.00 90.44 117 ILE A C 1
ATOM 954 O O . ILE A 1 117 ? 0.108 10.217 3.615 1.00 90.44 117 ILE A O 1
ATOM 958 N N . TYR A 1 118 ? -0.760 10.050 5.658 1.00 90.44 118 TYR A N 1
ATOM 959 C CA . TYR A 1 118 ? -0.659 8.592 5.695 1.00 90.44 118 TYR A CA 1
ATOM 960 C C . TYR A 1 118 ? -1.540 7.910 4.627 1.00 90.44 118 TYR A C 1
ATOM 962 O O . TYR A 1 118 ? -1.084 6.977 3.967 1.00 90.44 118 TYR A O 1
ATOM 970 N N . GLN A 1 119 ? -2.774 8.383 4.415 1.00 91.50 119 GLN A N 1
ATOM 971 C CA . GLN A 1 119 ? -3.651 7.895 3.342 1.00 91.50 119 GLN A CA 1
ATOM 972 C C . GLN A 1 119 ? -3.087 8.197 1.947 1.00 91.50 119 GLN A C 1
ATOM 974 O O . GLN A 1 119 ? -3.179 7.339 1.067 1.00 91.50 119 GLN A O 1
ATOM 979 N N . GLU A 1 120 ? -2.487 9.375 1.762 1.00 89.00 120 GLU A N 1
ATOM 980 C CA . GLU A 1 120 ? -1.826 9.797 0.523 1.00 89.00 120 GLU A CA 1
ATOM 981 C C . GLU A 1 120 ? -0.619 8.907 0.203 1.00 89.00 120 GLU A C 1
ATOM 983 O O . GLU A 1 120 ? -0.558 8.350 -0.887 1.00 89.00 120 GLU A O 1
ATOM 988 N N . LEU A 1 121 ? 0.256 8.638 1.179 1.00 86.38 121 LEU A N 1
ATOM 989 C CA . LEU A 1 121 ? 1.391 7.717 1.017 1.00 86.38 121 LEU A CA 1
ATOM 990 C C . LEU A 1 121 ? 0.949 6.300 0.621 1.00 86.38 121 LEU A C 1
ATOM 992 O O . LEU A 1 121 ? 1.603 5.637 -0.182 1.00 86.38 121 LEU A O 1
ATOM 996 N N . ILE A 1 122 ? -0.173 5.818 1.165 1.00 87.38 122 ILE A N 1
ATOM 997 C CA . ILE A 1 122 ? -0.745 4.524 0.767 1.00 87.38 122 ILE A CA 1
ATOM 998 C C . ILE A 1 122 ? -1.248 4.569 -0.677 1.00 87.38 122 ILE A C 1
ATOM 1000 O O . ILE A 1 122 ? -1.087 3.594 -1.410 1.00 87.38 122 ILE A O 1
ATOM 1004 N N . PHE A 1 123 ? -1.860 5.676 -1.090 1.00 84.00 123 PHE A N 1
ATOM 1005 C CA . PHE A 1 123 ? -2.322 5.853 -2.460 1.00 84.00 123 PHE A CA 1
ATOM 1006 C C . PHE A 1 123 ? -1.139 5.912 -3.435 1.00 84.00 123 PHE A C 1
ATOM 1008 O O . PHE A 1 123 ? -1.122 5.167 -4.411 1.00 84.00 123 PHE A O 1
ATOM 1015 N N . GLU A 1 124 ? -0.107 6.700 -3.136 1.00 83.38 124 GLU A N 1
ATOM 1016 C CA . GLU A 1 124 ? 1.139 6.738 -3.909 1.00 83.38 124 GLU A CA 1
ATOM 1017 C C . GLU A 1 124 ? 1.812 5.367 -3.976 1.00 83.38 124 GLU A C 1
ATOM 1019 O O . GLU A 1 124 ? 2.290 4.970 -5.029 1.00 83.38 124 GLU A O 1
ATOM 1024 N N . PHE A 1 125 ? 1.798 4.587 -2.898 1.00 81.06 125 PHE A N 1
ATOM 1025 C CA . PHE A 1 125 ? 2.324 3.225 -2.927 1.00 81.06 125 PHE A CA 1
ATOM 1026 C C . PHE A 1 125 ? 1.545 2.308 -3.881 1.00 81.06 125 PHE A C 1
ATOM 1028 O O . PHE A 1 125 ? 2.145 1.525 -4.616 1.00 81.06 125 PHE A O 1
ATOM 1035 N N . LEU A 1 126 ? 0.213 2.408 -3.898 1.00 76.19 126 LEU A N 1
ATOM 1036 C CA . LEU A 1 126 ? -0.630 1.617 -4.797 1.00 76.19 126 LEU A CA 1
ATOM 1037 C C . LEU A 1 126 ? -0.476 2.027 -6.267 1.00 76.19 126 LEU A C 1
ATOM 1039 O O . LEU A 1 126 ? -0.397 1.165 -7.143 1.00 76.19 126 LEU A O 1
ATOM 1043 N N . TYR A 1 127 ? -0.479 3.331 -6.542 1.00 71.50 127 TYR A N 1
ATOM 1044 C CA . TYR A 1 127 ? -0.524 3.864 -7.904 1.00 71.50 127 TYR A CA 1
ATOM 1045 C C . TYR A 1 127 ? 0.858 4.170 -8.477 1.00 71.50 127 TYR A C 1
ATOM 1047 O O . TYR A 1 127 ? 1.062 3.971 -9.671 1.00 71.50 127 TYR A O 1
ATOM 1055 N N . GLY A 1 128 ? 1.826 4.543 -7.644 1.00 71.12 128 GLY A N 1
ATOM 1056 C CA . GLY A 1 128 ? 3.232 4.662 -8.026 1.00 71.12 128 GLY A CA 1
ATOM 1057 C C . GLY A 1 128 ? 3.778 3.329 -8.529 1.00 71.12 128 GLY A C 1
ATOM 1058 O O . GLY A 1 128 ? 4.361 3.280 -9.606 1.00 71.12 128 GLY A O 1
ATOM 1059 N N . ALA A 1 129 ? 3.447 2.221 -7.856 1.00 66.94 129 ALA A N 1
ATOM 1060 C CA . ALA A 1 129 ? 3.768 0.883 -8.353 1.00 66.94 129 ALA A CA 1
ATOM 1061 C C . ALA A 1 129 ? 3.137 0.600 -9.731 1.00 66.94 129 ALA A C 1
ATOM 1063 O O . ALA A 1 129 ? 3.753 -0.040 -10.579 1.00 66.94 129 ALA A O 1
ATOM 1064 N N . ALA A 1 130 ? 1.922 1.092 -9.996 1.00 62.09 130 ALA A N 1
ATOM 1065 C CA . ALA A 1 130 ? 1.267 0.910 -11.290 1.00 62.09 130 ALA A CA 1
ATOM 1066 C C . ALA A 1 130 ? 1.913 1.750 -12.408 1.00 62.09 130 ALA A C 1
ATOM 1068 O O . ALA A 1 130 ? 2.010 1.286 -13.549 1.00 62.09 130 ALA A O 1
ATOM 1069 N N . GLU A 1 131 ? 2.360 2.971 -12.108 1.00 73.62 131 GLU A N 1
ATOM 1070 C CA . GLU A 1 131 ? 3.106 3.813 -13.049 1.00 73.62 131 GLU A CA 1
ATOM 1071 C C . GLU A 1 131 ? 4.500 3.251 -13.333 1.00 73.62 131 GLU A C 1
ATOM 1073 O O . GLU A 1 131 ? 4.882 3.127 -14.499 1.00 73.62 131 GLU A O 1
ATOM 1078 N N . GLU A 1 132 ? 5.212 2.808 -12.297 1.00 76.31 132 GLU A N 1
ATOM 1079 C CA . GLU A 1 132 ? 6.484 2.098 -12.432 1.00 76.31 132 GLU A CA 1
ATOM 1080 C C . GLU A 1 132 ? 6.319 0.831 -13.275 1.00 76.31 132 GLU A C 1
ATOM 1082 O O . GLU A 1 132 ? 7.092 0.607 -14.205 1.00 76.31 132 GLU A O 1
ATOM 1087 N N . GLN A 1 133 ? 5.265 0.038 -13.048 1.00 72.88 133 GLN A N 1
ATOM 1088 C CA . GLN A 1 133 ? 4.989 -1.163 -13.840 1.00 72.88 133 GLN A CA 1
ATOM 1089 C C . GLN A 1 133 ? 4.755 -0.832 -15.323 1.00 72.88 133 GLN A C 1
ATOM 1091 O O . GLN A 1 133 ? 5.254 -1.540 -16.204 1.00 72.88 133 GLN A O 1
ATOM 1096 N N . LYS A 1 134 ? 4.025 0.253 -15.624 1.00 78.25 134 LYS A N 1
ATOM 1097 C CA . LYS A 1 134 ? 3.850 0.743 -17.003 1.00 78.25 134 LYS A CA 1
ATOM 1098 C C . LYS A 1 134 ? 5.183 1.175 -17.606 1.00 78.25 134 LYS A C 1
ATOM 1100 O O . LYS A 1 134 ? 5.467 0.835 -18.757 1.00 78.25 134 LYS A O 1
ATOM 1105 N N . MET A 1 135 ? 6.009 1.880 -16.836 1.00 86.12 135 MET A N 1
ATOM 1106 C CA . MET A 1 135 ? 7.332 2.318 -17.271 1.00 86.12 135 MET A CA 1
ATOM 1107 C C . MET A 1 135 ? 8.223 1.115 -17.589 1.00 86.12 135 MET A C 1
ATOM 1109 O O . MET A 1 135 ? 8.739 1.026 -18.703 1.00 86.12 135 MET A O 1
ATOM 1113 N N . ILE A 1 136 ? 8.314 0.143 -16.678 1.00 85.69 136 ILE A N 1
ATOM 1114 C CA . ILE A 1 136 ? 9.037 -1.123 -16.864 1.00 85.69 136 ILE A CA 1
ATOM 1115 C C . ILE A 1 136 ? 8.535 -1.847 -18.118 1.00 85.69 136 ILE A C 1
ATOM 1117 O O . ILE A 1 136 ? 9.341 -2.284 -18.939 1.00 85.69 136 ILE A O 1
ATOM 1121 N N . GLY A 1 137 ? 7.216 -1.933 -18.314 1.00 89.12 137 GLY A N 1
ATOM 1122 C CA . GLY A 1 137 ? 6.616 -2.530 -19.507 1.00 89.12 137 GLY A CA 1
ATOM 1123 C C . GLY A 1 137 ? 7.057 -1.840 -20.802 1.00 89.12 137 GLY A C 1
ATOM 1124 O O . GLY A 1 137 ? 7.498 -2.506 -21.740 1.00 89.12 137 GLY A O 1
ATOM 1125 N N . SER A 1 138 ? 7.005 -0.505 -20.842 1.00 92.19 138 SER A N 1
ATOM 1126 C CA . SER A 1 138 ? 7.422 0.278 -22.015 1.00 92.19 138 SER A CA 1
ATOM 1127 C C . SER A 1 138 ? 8.925 0.176 -22.302 1.00 92.19 138 SER A C 1
ATOM 1129 O O . SER A 1 138 ? 9.324 0.020 -23.458 1.00 92.19 138 SER A O 1
ATOM 1131 N N . LEU A 1 139 ? 9.761 0.190 -21.260 1.00 93.44 139 LEU A N 1
ATOM 1132 C CA . LEU A 1 139 ? 11.207 0.019 -21.374 1.00 93.44 139 LEU A CA 1
ATOM 1133 C C . LEU A 1 139 ? 11.562 -1.383 -21.867 1.00 93.44 139 LEU A C 1
ATOM 1135 O O . LEU A 1 139 ? 12.401 -1.515 -22.755 1.00 93.44 139 LEU A O 1
ATOM 1139 N N . ASN A 1 140 ? 10.886 -2.419 -21.366 1.00 93.50 140 ASN A N 1
ATOM 1140 C CA . ASN A 1 140 ? 11.073 -3.787 -21.841 1.00 93.50 140 ASN A CA 1
ATOM 1141 C C . ASN A 1 140 ? 10.670 -3.941 -23.310 1.00 93.50 140 ASN A C 1
ATOM 1143 O O . ASN A 1 140 ? 11.415 -4.546 -24.078 1.00 93.50 140 ASN A O 1
ATOM 1147 N N . ALA A 1 141 ? 9.545 -3.359 -23.733 1.00 94.69 141 ALA A N 1
ATOM 1148 C CA . ALA A 1 141 ? 9.144 -3.369 -25.140 1.00 94.69 141 ALA A CA 1
ATOM 1149 C C . ALA A 1 141 ? 10.190 -2.673 -26.028 1.00 94.69 141 ALA A C 1
ATOM 1151 O O . ALA A 1 141 ? 10.619 -3.223 -27.043 1.00 94.69 141 ALA A O 1
ATOM 1152 N N . LYS A 1 142 ? 10.678 -1.500 -25.601 1.00 95.56 142 LYS A N 1
ATOM 1153 C CA . LYS A 1 142 ? 11.750 -0.776 -26.295 1.00 95.56 142 LYS A CA 1
ATOM 1154 C C . LYS A 1 142 ? 13.038 -1.600 -26.372 1.00 95.56 142 LYS A C 1
ATOM 1156 O O . LYS A 1 142 ? 13.672 -1.635 -27.422 1.00 95.56 142 LYS A O 1
ATOM 1161 N N . LEU A 1 143 ? 13.404 -2.291 -25.293 1.00 94.88 143 LEU A N 1
ATOM 1162 C CA . LEU A 1 143 ? 14.570 -3.170 -25.252 1.00 94.88 143 LEU A CA 1
ATOM 1163 C C . LEU A 1 143 ? 14.447 -4.332 -26.248 1.00 94.88 143 LEU A C 1
ATOM 1165 O O . LEU A 1 143 ? 15.425 -4.658 -26.915 1.00 94.88 143 LEU A O 1
ATOM 1169 N N . GLN A 1 144 ? 13.269 -4.949 -26.373 1.00 94.94 144 GLN A N 1
ATOM 1170 C CA . GLN A 1 144 ? 13.056 -6.025 -27.347 1.00 94.94 144 GLN A CA 1
ATOM 1171 C C . GLN A 1 144 ? 13.155 -5.520 -28.790 1.00 94.94 144 GLN A C 1
ATOM 1173 O O . GLN A 1 144 ? 13.814 -6.161 -29.605 1.00 94.94 144 GLN A O 1
ATOM 1178 N N . ASN A 1 145 ? 12.600 -4.342 -29.090 1.00 96.12 145 ASN A N 1
ATOM 1179 C CA . ASN A 1 145 ? 12.736 -3.731 -30.416 1.00 96.12 145 ASN A CA 1
ATOM 1180 C C . ASN A 1 145 ? 14.205 -3.448 -30.758 1.00 96.12 145 ASN A C 1
ATOM 1182 O O . ASN A 1 145 ? 14.677 -3.856 -31.812 1.00 96.12 145 ASN A O 1
ATOM 1186 N N . LEU A 1 146 ? 14.968 -2.865 -29.827 1.00 95.94 146 LEU A N 1
ATOM 1187 C CA . LEU A 1 146 ? 16.399 -2.612 -30.032 1.00 95.94 146 LEU A CA 1
ATOM 1188 C C . LEU A 1 146 ? 17.204 -3.901 -30.263 1.00 95.94 146 LEU A C 1
ATOM 1190 O O . LEU A 1 146 ? 18.154 -3.902 -31.043 1.00 95.94 146 LEU A O 1
ATOM 1194 N N . LYS A 1 147 ? 16.833 -5.013 -29.614 1.00 94.44 147 LYS A N 1
ATOM 1195 C CA . LYS A 1 147 ? 17.454 -6.326 -29.866 1.00 94.44 147 LYS A CA 1
ATOM 1196 C C . LYS A 1 147 ? 17.160 -6.842 -31.276 1.00 94.44 147 LYS A C 1
ATOM 1198 O O . LYS A 1 147 ? 18.049 -7.426 -31.899 1.00 94.44 147 LYS A O 1
ATOM 1203 N N . LEU A 1 148 ? 15.939 -6.636 -31.774 1.00 95.06 148 LEU A N 1
ATOM 1204 C CA . LEU A 1 148 ? 15.568 -6.990 -33.146 1.00 95.06 148 LEU A CA 1
ATOM 1205 C C . LEU A 1 148 ? 16.350 -6.147 -34.156 1.00 95.06 148 LEU A C 1
ATOM 1207 O O . LEU A 1 148 ? 16.982 -6.719 -35.044 1.00 95.06 148 LEU A O 1
ATOM 1211 N N . ASP A 1 149 ? 16.397 -4.829 -33.959 1.00 95.19 149 ASP A N 1
ATOM 1212 C CA . ASP A 1 149 ? 17.152 -3.909 -34.816 1.00 95.19 149 ASP A CA 1
ATOM 1213 C C . ASP A 1 149 ? 18.638 -4.285 -34.853 1.00 95.19 149 ASP A C 1
ATOM 1215 O O . ASP A 1 149 ? 19.236 -4.398 -35.923 1.00 95.19 149 ASP A O 1
ATOM 1219 N N . TYR A 1 150 ? 19.233 -4.575 -33.691 1.00 93.94 150 TYR A N 1
ATOM 1220 C CA . TYR A 1 150 ? 20.621 -5.029 -33.596 1.00 93.94 150 TYR A CA 1
ATOM 1221 C C . TYR A 1 150 ? 20.868 -6.324 -34.386 1.00 93.94 150 TYR A C 1
ATOM 1223 O O . TYR A 1 150 ? 21.867 -6.441 -35.098 1.00 93.94 150 TYR A O 1
ATOM 1231 N N . SER A 1 151 ? 19.951 -7.291 -34.298 1.00 94.00 151 SER A N 1
ATOM 1232 C CA . SER A 1 151 ? 20.025 -8.544 -35.059 1.00 94.00 151 SER A CA 1
ATOM 1233 C C . SER A 1 151 ? 19.937 -8.303 -36.571 1.00 94.00 151 SER A C 1
ATOM 1235 O O . SER A 1 151 ? 20.730 -8.856 -37.340 1.00 94.00 151 SER A O 1
ATOM 1237 N N . MET A 1 152 ? 19.017 -7.436 -37.007 1.00 94.56 152 MET A N 1
ATOM 1238 C CA . MET A 1 152 ? 18.866 -7.061 -38.415 1.00 94.56 152 MET A CA 1
ATOM 1239 C C . MET A 1 152 ? 20.126 -6.382 -38.953 1.00 94.56 152 MET A C 1
ATOM 1241 O O . MET A 1 152 ? 20.688 -6.845 -39.947 1.00 94.56 152 MET A O 1
ATOM 1245 N N . ILE A 1 153 ? 20.631 -5.368 -38.248 1.00 94.62 153 ILE A N 1
ATOM 1246 C CA . ILE A 1 153 ? 21.868 -4.664 -38.605 1.00 94.62 153 ILE A CA 1
ATOM 1247 C C . ILE A 1 153 ? 23.050 -5.643 -38.644 1.00 94.62 153 ILE A C 1
ATOM 1249 O O . ILE A 1 153 ? 23.854 -5.615 -39.575 1.00 94.62 153 ILE A O 1
ATOM 1253 N N . GLY A 1 154 ? 23.145 -6.570 -37.685 1.00 92.00 154 GLY A N 1
ATOM 1254 C CA . GLY A 1 154 ? 24.174 -7.612 -37.686 1.00 92.00 154 GLY A CA 1
ATOM 1255 C C . GLY A 1 154 ? 24.139 -8.493 -38.943 1.00 92.00 154 GLY A C 1
ATOM 1256 O O . GLY A 1 154 ? 25.187 -8.809 -39.519 1.00 92.00 154 GLY A O 1
ATOM 1257 N N . ASN A 1 155 ? 22.944 -8.855 -39.416 1.00 93.31 155 ASN A N 1
ATOM 1258 C CA . ASN A 1 155 ? 22.770 -9.607 -40.662 1.00 93.31 155 ASN A CA 1
ATOM 1259 C C . ASN A 1 155 ? 23.116 -8.771 -41.904 1.00 93.31 155 ASN A C 1
ATOM 1261 O O . ASN A 1 155 ? 23.751 -9.286 -42.832 1.00 93.31 155 ASN A O 1
ATOM 1265 N N . GLU A 1 156 ? 22.757 -7.488 -41.926 1.00 94.62 156 GLU A N 1
ATOM 1266 C CA . GLU A 1 156 ? 23.110 -6.565 -43.009 1.00 94.62 156 GLU A CA 1
ATOM 1267 C C . GLU A 1 156 ? 24.622 -6.361 -43.118 1.00 94.62 156 GLU A C 1
ATOM 1269 O O . GLU A 1 156 ? 25.175 -6.438 -44.221 1.00 94.62 156 GLU A O 1
ATOM 1274 N N . ILE A 1 157 ? 25.313 -6.188 -41.987 1.00 93.06 157 ILE A N 1
ATOM 1275 C CA . ILE A 1 157 ? 26.777 -6.098 -41.931 1.00 93.06 157 ILE A CA 1
ATOM 1276 C C . ILE A 1 157 ? 27.393 -7.365 -42.522 1.00 93.06 157 ILE A C 1
ATOM 1278 O O . ILE A 1 157 ? 28.228 -7.273 -43.423 1.00 93.06 157 ILE A O 1
ATOM 1282 N N . ARG A 1 158 ? 26.949 -8.552 -42.084 1.00 92.88 158 ARG A N 1
ATOM 1283 C CA . ARG A 1 158 ? 27.460 -9.836 -42.594 1.00 92.88 158 ARG A CA 1
ATOM 1284 C C . ARG A 1 158 ? 27.246 -9.967 -44.103 1.00 92.88 158 ARG A C 1
ATOM 1286 O O . ARG A 1 158 ? 28.157 -10.363 -44.830 1.00 92.88 158 ARG A O 1
ATOM 1293 N N . THR A 1 159 ? 26.063 -9.599 -44.587 1.00 94.62 159 THR A N 1
ATOM 1294 C CA . THR A 1 159 ? 25.721 -9.654 -46.016 1.00 94.62 159 THR A CA 1
ATOM 1295 C C . THR A 1 159 ? 26.577 -8.682 -46.829 1.00 94.62 159 THR A C 1
ATOM 1297 O O . THR A 1 159 ? 27.079 -9.026 -47.901 1.00 94.62 159 THR A O 1
ATOM 1300 N N . THR A 1 160 ? 26.788 -7.473 -46.314 1.00 92.88 160 THR A N 1
ATOM 1301 C CA . THR A 1 160 ? 27.601 -6.439 -46.963 1.00 92.88 160 THR A CA 1
ATOM 1302 C C . THR A 1 160 ? 29.074 -6.832 -46.996 1.00 92.88 160 THR A C 1
ATOM 1304 O O . THR A 1 160 ? 29.709 -6.707 -48.041 1.00 92.88 160 THR A O 1
ATOM 1307 N N . GLN A 1 161 ? 29.601 -7.406 -45.911 1.00 91.00 161 GLN A N 1
ATOM 1308 C CA . GLN A 1 161 ? 30.954 -7.967 -45.866 1.00 91.00 161 GLN A CA 1
ATOM 1309 C C . GLN A 1 161 ? 31.146 -9.069 -46.915 1.00 91.00 161 GLN A C 1
ATOM 1311 O O . GLN A 1 161 ? 32.142 -9.058 -47.634 1.00 91.00 161 GLN A O 1
ATOM 1316 N N . GLN A 1 162 ? 30.178 -9.980 -47.068 1.00 91.81 162 GLN A N 1
ATOM 1317 C CA . GLN A 1 162 ? 30.231 -11.020 -48.103 1.00 91.81 162 GLN A CA 1
ATOM 1318 C C . GLN A 1 162 ? 30.206 -10.435 -49.521 1.00 91.81 162 GLN A C 1
ATOM 1320 O O . GLN A 1 162 ? 30.963 -10.885 -50.384 1.00 91.81 162 GLN A O 1
ATOM 1325 N N . LYS A 1 163 ? 29.359 -9.429 -49.778 1.00 93.06 163 LYS A N 1
ATOM 1326 C CA . LYS A 1 163 ? 29.306 -8.735 -51.076 1.00 93.06 163 LYS A CA 1
ATOM 1327 C C . LYS A 1 163 ? 30.625 -8.028 -51.385 1.00 93.06 163 LYS A C 1
ATOM 1329 O O . LYS A 1 163 ? 31.144 -8.189 -52.487 1.00 93.06 163 LYS A O 1
ATOM 1334 N N . LEU A 1 164 ? 31.180 -7.303 -50.413 1.00 89.81 164 LEU A N 1
ATOM 1335 C CA . LEU A 1 164 ? 32.473 -6.633 -50.540 1.00 89.81 164 LEU A CA 1
ATOM 1336 C C . LEU A 1 164 ? 33.586 -7.644 -50.827 1.00 89.81 164 LEU A C 1
ATOM 1338 O O . LEU A 1 164 ? 34.351 -7.454 -51.766 1.00 89.81 164 LEU A O 1
ATOM 1342 N N . PHE A 1 165 ? 33.632 -8.747 -50.080 1.00 87.00 165 PHE A N 1
ATOM 1343 C CA . PHE A 1 165 ? 34.609 -9.814 -50.288 1.00 87.00 165 PHE A CA 1
ATOM 1344 C C . PHE A 1 165 ? 34.531 -10.404 -51.703 1.00 87.00 165 PHE A C 1
ATOM 1346 O O . PHE A 1 165 ? 35.549 -10.508 -52.383 1.00 87.00 165 PHE A O 1
ATOM 1353 N N . ARG A 1 166 ? 33.324 -10.722 -52.192 1.00 86.88 166 ARG A N 1
ATOM 1354 C CA . ARG A 1 166 ? 33.121 -11.194 -53.574 1.00 86.88 166 ARG A CA 1
ATOM 1355 C C . ARG A 1 166 ? 33.589 -10.165 -54.604 1.00 86.88 166 ARG A C 1
ATOM 1357 O O . ARG A 1 166 ? 34.264 -10.532 -55.559 1.00 86.88 166 ARG A O 1
ATOM 1364 N N . ALA A 1 167 ? 33.256 -8.888 -54.410 1.00 88.25 167 ALA A N 1
ATOM 1365 C CA . ALA A 1 167 ? 33.669 -7.816 -55.313 1.00 88.25 167 ALA A CA 1
ATOM 1366 C C . ALA A 1 167 ? 35.199 -7.646 -55.351 1.00 88.25 167 ALA A C 1
ATOM 1368 O O . ALA A 1 167 ? 35.769 -7.493 -56.432 1.00 88.25 167 ALA A O 1
ATOM 1369 N N . LEU A 1 168 ? 35.868 -7.725 -54.194 1.00 84.50 168 LEU A N 1
ATOM 1370 C CA . LEU A 1 168 ? 37.328 -7.685 -54.096 1.00 84.50 168 LEU A CA 1
ATOM 1371 C C . LEU A 1 168 ? 37.969 -8.897 -54.791 1.00 84.50 168 LEU A C 1
ATOM 1373 O O . LEU A 1 168 ? 38.841 -8.712 -55.637 1.00 84.50 168 LEU A O 1
ATOM 1377 N N . ASN A 1 169 ? 37.500 -10.118 -54.521 1.00 81.69 169 ASN A N 1
ATOM 1378 C CA . ASN A 1 169 ? 38.034 -11.322 -55.170 1.00 81.69 169 ASN A CA 1
ATOM 1379 C C . ASN A 1 169 ? 37.855 -11.293 -56.694 1.00 81.69 169 ASN A C 1
ATOM 1381 O O . ASN A 1 169 ? 38.787 -11.627 -57.422 1.00 81.69 169 ASN A O 1
ATOM 1385 N N . ASN A 1 170 ? 36.694 -10.844 -57.183 1.00 80.88 170 ASN A N 1
ATOM 1386 C CA . ASN A 1 170 ? 36.435 -10.712 -58.618 1.00 80.88 170 ASN A CA 1
ATOM 1387 C C . ASN A 1 170 ? 37.368 -9.688 -59.278 1.00 80.88 170 ASN A C 1
ATOM 1389 O O . ASN A 1 170 ? 37.866 -9.931 -60.373 1.00 80.88 170 ASN A O 1
ATOM 1393 N N . ARG A 1 171 ? 37.607 -8.543 -58.622 1.00 78.00 171 ARG A N 1
ATOM 1394 C CA . ARG A 1 171 ? 38.453 -7.469 -5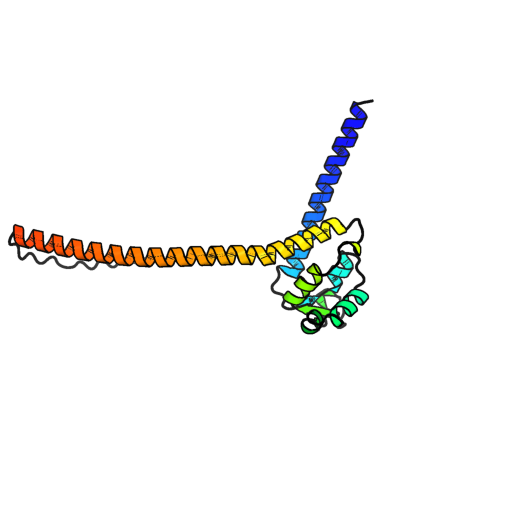9.161 1.00 78.00 171 ARG A CA 1
ATOM 1395 C C . ARG A 1 171 ? 39.923 -7.865 -59.232 1.00 78.00 171 ARG A C 1
ATOM 1397 O O . ARG A 1 171 ? 40.601 -7.476 -60.176 1.00 78.00 171 ARG A O 1
ATOM 1404 N N . TYR A 1 172 ? 40.417 -8.575 -58.224 1.00 73.12 172 TYR A N 1
ATOM 1405 C CA . TYR A 1 172 ? 41.846 -8.838 -58.090 1.00 73.12 172 TYR A CA 1
ATOM 1406 C C . TYR A 1 172 ? 42.257 -10.280 -58.450 1.00 73.12 172 TYR A C 1
ATOM 1408 O O . TYR A 1 172 ? 43.436 -10.590 -58.350 1.00 73.12 172 TYR A O 1
ATOM 1416 N N . GLN A 1 173 ? 41.324 -11.152 -58.874 1.00 61.12 173 GLN A N 1
ATOM 1417 C CA . GLN A 1 173 ? 41.559 -12.567 -59.246 1.00 61.12 173 GLN A CA 1
ATOM 1418 C C . GLN A 1 173 ? 42.381 -13.382 -58.225 1.00 61.12 173 GLN A C 1
ATOM 1420 O O . GLN A 1 173 ? 42.987 -14.398 -58.556 1.00 61.12 173 GLN A O 1
ATOM 1425 N N . TYR A 1 174 ? 42.402 -12.968 -56.962 1.00 53.59 174 TYR A N 1
ATOM 1426 C CA . TYR A 1 174 ? 43.190 -13.634 -55.939 1.00 53.59 174 TYR A CA 1
ATOM 1427 C C . TYR A 1 174 ? 42.364 -14.719 -55.243 1.00 53.59 174 TYR A C 1
ATOM 1429 O O . TYR A 1 174 ? 41.445 -14.421 -54.481 1.00 53.59 174 TYR A O 1
ATOM 1437 N N . SER A 1 175 ? 42.742 -15.987 -55.421 1.00 52.84 175 SER A N 1
ATOM 1438 C CA . SER A 1 175 ? 42.418 -17.043 -54.458 1.00 52.84 175 SER A CA 1
ATOM 1439 C C . SER A 1 175 ? 43.329 -16.891 -53.232 1.00 52.84 175 SER A C 1
ATOM 1441 O O . SER A 1 175 ? 44.264 -17.668 -53.049 1.00 52.84 175 SER A O 1
ATOM 1443 N N . ILE A 1 176 ? 43.128 -15.860 -52.409 1.00 52.41 176 ILE A N 1
ATOM 1444 C CA . ILE A 1 176 ? 43.859 -15.753 -51.137 1.00 52.41 176 ILE A CA 1
ATOM 1445 C C . ILE A 1 176 ? 42.983 -16.349 -50.026 1.00 52.41 176 ILE A C 1
ATOM 1447 O O . ILE A 1 176 ? 41.950 -15.762 -49.689 1.00 52.41 176 ILE A O 1
ATOM 1451 N N . PRO A 1 177 ? 43.355 -17.502 -49.438 1.00 49.31 177 PRO A N 1
ATOM 1452 C CA . PRO A 1 177 ? 42.699 -18.004 -48.244 1.00 49.31 177 PRO A CA 1
ATOM 1453 C C . PRO A 1 177 ? 43.152 -17.156 -47.053 1.00 49.31 177 PRO A C 1
ATOM 1455 O O . PRO A 1 177 ? 44.311 -17.206 -46.648 1.00 49.31 177 PRO A O 1
ATOM 1458 N N . PHE A 1 178 ? 42.243 -16.376 -46.473 1.00 53.97 178 PHE A N 1
ATOM 1459 C CA . PHE A 1 178 ? 42.495 -15.760 -45.174 1.00 53.97 178 PHE A CA 1
ATOM 1460 C C . PHE A 1 178 ? 42.110 -16.751 -44.078 1.00 53.97 178 PHE A C 1
ATOM 1462 O O . PHE A 1 178 ? 40.944 -17.106 -43.909 1.00 53.97 178 PHE A O 1
ATOM 1469 N N . THR A 1 179 ? 43.111 -17.218 -43.338 1.00 50.16 179 THR A N 1
ATOM 1470 C CA . THR A 1 179 ? 42.951 -18.026 -42.131 1.00 50.16 179 THR A CA 1
ATOM 1471 C C . THR A 1 179 ? 42.066 -17.282 -41.131 1.00 50.16 179 THR A C 1
ATOM 1473 O O . THR A 1 179 ? 42.392 -16.182 -40.686 1.00 50.16 179 THR A O 1
ATOM 1476 N N . HIS A 1 180 ? 40.937 -17.887 -40.755 1.00 47.66 180 HIS A N 1
ATOM 1477 C CA . HIS A 1 180 ? 40.112 -17.406 -39.651 1.00 47.66 180 HIS A CA 1
ATOM 1478 C C . HIS A 1 180 ? 40.914 -17.481 -38.346 1.00 47.66 180 HIS A C 1
ATOM 1480 O O . HIS A 1 180 ? 40.948 -18.519 -37.687 1.00 47.66 180 HIS A O 1
ATOM 1486 N N . GLN A 1 181 ? 41.531 -16.377 -37.925 1.00 48.91 181 GLN A N 1
ATOM 1487 C CA . GLN A 1 181 ? 41.872 -16.222 -36.517 1.00 48.91 181 GLN A CA 1
ATOM 1488 C C . GLN A 1 181 ? 40.559 -16.074 -35.744 1.00 48.91 181 GLN A C 1
ATOM 1490 O O . GLN A 1 181 ? 39.917 -15.023 -35.769 1.00 48.91 181 GLN A O 1
ATOM 1495 N N . LYS A 1 182 ? 40.144 -17.154 -35.072 1.00 46.16 182 LYS A N 1
ATOM 1496 C CA . LYS A 1 182 ? 39.155 -17.097 -33.994 1.00 46.16 182 LYS A CA 1
ATOM 1497 C C . LYS A 1 182 ? 39.682 -16.116 -32.945 1.00 46.16 182 LYS A C 1
ATOM 1499 O O . LYS A 1 182 ? 40.536 -16.480 -32.146 1.00 46.16 182 LYS A O 1
ATOM 1504 N N . ARG A 1 183 ? 39.182 -14.881 -32.934 1.00 46.91 183 ARG A N 1
ATOM 1505 C CA . ARG A 1 183 ? 39.239 -14.060 -31.724 1.00 46.91 183 ARG A CA 1
ATOM 1506 C C . ARG A 1 183 ? 38.133 -14.555 -30.806 1.00 46.91 183 ARG A C 1
ATOM 1508 O O . ARG A 1 183 ? 36.963 -14.245 -31.016 1.00 46.91 183 ARG A O 1
ATOM 1515 N N . THR A 1 184 ? 38.507 -15.380 -29.838 1.00 46.53 184 THR A N 1
ATOM 1516 C CA . THR A 1 184 ? 37.736 -15.564 -28.612 1.00 46.53 184 THR A CA 1
ATOM 1517 C C . THR A 1 184 ? 37.667 -14.209 -27.918 1.00 46.53 184 THR A C 1
ATOM 1519 O O . THR A 1 184 ? 38.685 -13.667 -27.497 1.00 46.53 184 THR A O 1
ATOM 1522 N N . PHE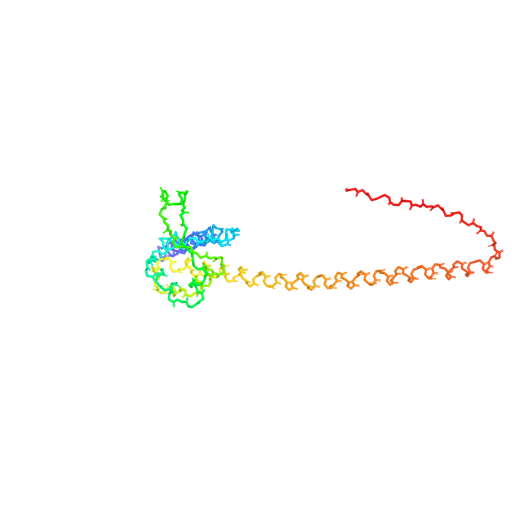 A 1 185 ? 36.476 -13.620 -27.875 1.00 42.34 185 PHE A N 1
ATOM 1523 C CA . PHE A 1 185 ? 36.194 -12.529 -26.953 1.00 42.34 185 PHE A CA 1
ATOM 1524 C C . PHE A 1 185 ? 35.878 -13.167 -25.602 1.00 42.34 185 PHE A C 1
ATOM 1526 O O . PHE A 1 185 ? 34.801 -13.731 -25.421 1.00 42.34 185 PHE A O 1
ATOM 1533 N N . GLU A 1 186 ? 36.846 -13.130 -24.693 1.00 45.88 186 GLU A N 1
ATOM 1534 C CA . GLU A 1 186 ? 36.600 -13.346 -23.270 1.00 45.88 186 GLU A CA 1
ATOM 1535 C C . GLU A 1 186 ? 35.952 -12.076 -22.710 1.00 45.88 186 GLU A C 1
ATOM 1537 O O . GLU A 1 186 ? 36.461 -10.969 -22.900 1.00 45.88 186 GLU A O 1
ATOM 1542 N N . PHE A 1 187 ? 34.791 -12.234 -22.077 1.00 40.94 187 PHE A N 1
ATOM 1543 C CA . PHE A 1 187 ? 34.160 -11.171 -21.304 1.00 40.94 187 PHE A CA 1
ATOM 1544 C C . PHE A 1 187 ? 34.749 -11.198 -19.888 1.00 40.94 187 PHE A C 1
ATOM 1546 O O . PHE A 1 187 ? 34.770 -12.277 -19.294 1.00 40.94 187 PHE A O 1
ATOM 1553 N N . PRO A 1 188 ? 35.221 -10.065 -19.339 1.00 47.78 188 PRO A N 1
ATOM 1554 C CA . PRO A 1 188 ? 35.540 -9.986 -17.922 1.00 47.78 188 PRO A CA 1
ATOM 1555 C C . PRO A 1 188 ? 34.240 -10.005 -17.105 1.00 47.78 188 PRO A C 1
ATOM 1557 O O . PRO A 1 188 ? 33.265 -9.354 -17.492 1.00 47.78 188 PRO A O 1
ATOM 1560 N N . GLU A 1 189 ? 34.253 -10.797 -16.029 1.00 48.41 189 GLU A N 1
ATOM 1561 C CA . GLU A 1 189 ? 33.193 -10.906 -15.012 1.00 48.41 189 GLU A CA 1
ATOM 1562 C C . GLU A 1 189 ? 32.854 -9.566 -14.345 1.00 48.41 189 GLU A C 1
ATOM 1564 O O . GLU A 1 189 ? 33.780 -8.747 -14.123 1.00 48.41 189 GLU A O 1
#